Protein AF-A0A3D0W4S1-F1 (afdb_monomer_lite)

Foldseek 3Di:
DKWKWKAAPVRDTPDTWDWDKDADPAPFIWTFTDPDFTWIWFDLNQWTWTAGVVQLAIEIEGCVVLVLQDPCNVVRHDPNVVFWDKDWDDDPDPPQWTKIKTAGPDPPSQFGIKIFTAHVNHTAKIWTQGPNRMIMIMGDDPDDPPDDDDSVVRDDDNDPPRHYHYDDDPPDDDDPDPPVVVLVQVVVLVVQLQVCLQVVVLVSNLVQADPLAQDPVNDDSVVVSVVVNCVSVPFDGKHKDWAPWDWADPDPFWIKIWTWIWIDTPVDTDIDIKIFIWGADPNDIHGRYIDD

Secondary structure (DSSP, 8-state):
-EEEEEE-TT--EEEEEEEEEEEETTTEEEEEEEES--EEEEEESSEEEEEETTTTEEEEEEHHHHSTT-TTHHHH-SSGGGTEEEEEEP--SSS-EEEEEEEESSTTSSEEEEEEEEETTEEEEEEEEETT--EEEEEE-S---S----GGGG-----TT-EEEES------S--SSHHHHHHHHHHHHHHHHHHHHTT-HHHHHHTEEEEEE-TTS--HHHHHHHHHHHHHHSSSEEEEEEEEEEEEEETTEEEEEEEEEEEESS-EEEEEEEEEEEEETTEEEEEEEE-

Radius of gyration: 22.18 Å; chains: 1; bounding box: 65×39×54 Å

pLDDT: mean 79.88, std 14.65, range [24.14, 97.75]

Structure (mmCIF, N/CA/C/O backbone):
data_AF-A0A3D0W4S1-F1
#
_entry.id   AF-A0A3D0W4S1-F1
#
loop_
_atom_site.group_PDB
_atom_site.id
_atom_site.type_symbol
_atom_site.label_atom_id
_atom_site.label_alt_id
_atom_site.label_comp_id
_atom_site.label_asym_id
_atom_site.label_entity_id
_atom_site.label_seq_id
_atom_site.pdbx_PDB_ins_code
_atom_site.Cartn_x
_atom_site.Cartn_y
_atom_site.Cartn_z
_atom_site.occupancy
_atom_site.B_iso_or_equiv
_atom_site.auth_seq_id
_atom_site.auth_comp_id
_atom_site.auth_asym_id
_atom_site.auth_atom_id
_atom_site.pdbx_PDB_model_num
ATOM 1 N N . GLU A 1 1 ? 13.482 -16.113 -8.780 1.00 91.94 1 GLU A N 1
ATOM 2 C CA . GLU A 1 1 ? 13.233 -15.722 -7.374 1.00 91.94 1 GLU A CA 1
ATOM 3 C C . GLU A 1 1 ? 13.723 -14.301 -7.167 1.00 91.94 1 GLU A C 1
ATOM 5 O O . GLU A 1 1 ? 14.555 -13.836 -7.949 1.00 91.94 1 GLU A O 1
ATOM 10 N N . PHE A 1 2 ? 13.229 -13.617 -6.143 1.00 92.75 2 PHE A N 1
ATOM 11 C CA . PHE A 1 2 ? 13.758 -12.324 -5.732 1.00 92.75 2 PHE A CA 1
ATOM 12 C C . PHE A 1 2 ? 13.859 -12.225 -4.208 1.00 92.75 2 PHE A C 1
ATOM 14 O O . PHE A 1 2 ? 13.126 -12.893 -3.479 1.00 92.75 2 PHE A O 1
ATOM 21 N N . SER A 1 3 ? 14.754 -11.355 -3.751 1.00 93.56 3 SER A N 1
ATOM 22 C CA . SER A 1 3 ? 14.799 -10.838 -2.382 1.00 93.56 3 SER A CA 1
ATOM 23 C C . SER A 1 3 ? 14.625 -9.325 -2.445 1.00 93.56 3 SER A C 1
ATOM 25 O O . SER A 1 3 ? 15.211 -8.675 -3.312 1.00 93.56 3 SER A O 1
ATOM 27 N N . GLN A 1 4 ? 13.785 -8.781 -1.573 1.00 90.50 4 GLN A N 1
ATOM 28 C CA . GLN A 1 4 ? 13.456 -7.367 -1.498 1.00 90.50 4 GLN A CA 1
ATOM 29 C C . GLN A 1 4 ? 13.754 -6.842 -0.097 1.00 90.50 4 GLN A C 1
ATOM 31 O O . GLN A 1 4 ? 13.261 -7.377 0.891 1.00 90.50 4 GLN A O 1
ATOM 36 N N . VAL A 1 5 ? 14.491 -5.739 -0.034 1.00 89.19 5 VAL A N 1
ATOM 37 C CA . VAL A 1 5 ? 14.769 -5.001 1.199 1.00 89.19 5 VAL A CA 1
ATOM 38 C C . VAL A 1 5 ? 14.305 -3.564 1.022 1.00 89.19 5 VAL A C 1
ATOM 40 O O . VAL A 1 5 ? 14.608 -2.947 0.003 1.00 89.19 5 VAL A O 1
ATOM 43 N N . VAL A 1 6 ? 13.592 -3.028 2.010 1.00 82.75 6 VAL A N 1
ATOM 44 C CA . VAL A 1 6 ? 13.187 -1.616 2.045 1.00 82.75 6 VAL A CA 1
ATOM 45 C C . VAL A 1 6 ? 13.953 -0.918 3.156 1.00 82.75 6 VAL A C 1
ATOM 47 O O . VAL A 1 6 ? 13.916 -1.365 4.304 1.00 82.75 6 VAL A O 1
ATOM 50 N N . LEU A 1 7 ? 14.648 0.162 2.809 1.00 79.38 7 LEU A N 1
ATOM 51 C CA . LEU A 1 7 ? 15.375 1.011 3.748 1.00 79.38 7 LEU A CA 1
ATOM 52 C C . LEU A 1 7 ? 14.745 2.402 3.799 1.00 79.38 7 LEU A C 1
ATOM 54 O O . LEU A 1 7 ? 14.330 2.921 2.762 1.00 79.38 7 LEU A O 1
ATOM 58 N N . ASP A 1 8 ? 14.721 3.016 4.980 1.00 75.50 8 ASP A N 1
ATOM 59 C CA . ASP A 1 8 ? 14.382 4.431 5.107 1.00 75.50 8 ASP A CA 1
ATOM 60 C C . ASP A 1 8 ? 15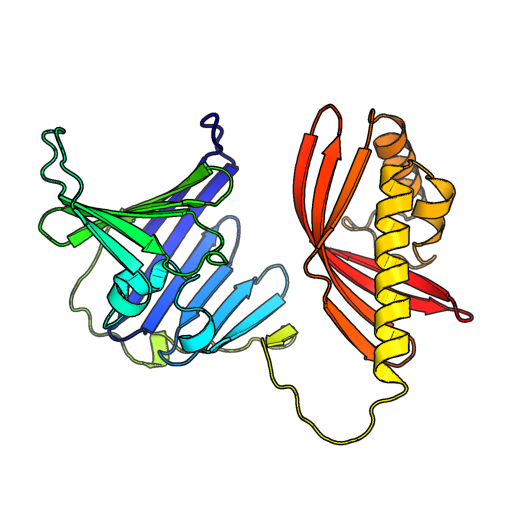.537 5.346 4.647 1.00 75.50 8 ASP A C 1
ATOM 62 O O . ASP A 1 8 ? 16.646 4.886 4.355 1.00 75.50 8 ASP A O 1
ATOM 66 N N . LYS A 1 9 ? 15.317 6.667 4.640 1.00 79.62 9 LYS A N 1
ATOM 67 C CA . LYS A 1 9 ? 16.355 7.651 4.273 1.00 79.62 9 LYS A CA 1
ATOM 68 C C . LYS A 1 9 ? 17.594 7.650 5.183 1.00 79.62 9 LYS A C 1
ATOM 70 O O . LYS A 1 9 ? 18.617 8.232 4.834 1.00 79.62 9 LYS A O 1
ATOM 75 N N . LYS A 1 10 ? 17.504 7.044 6.373 1.00 81.94 10 LYS A N 1
ATOM 76 C CA . LYS A 1 10 ? 18.600 6.894 7.344 1.00 81.94 10 LYS A CA 1
ATOM 77 C C . LYS A 1 10 ? 19.291 5.528 7.226 1.00 81.94 10 LYS A C 1
ATOM 79 O O . LYS A 1 10 ? 20.236 5.271 7.968 1.00 81.94 10 LYS A O 1
ATOM 84 N N . GLY A 1 11 ? 18.844 4.665 6.311 1.00 81.19 11 GLY A N 1
ATOM 85 C CA . GLY A 1 11 ? 19.369 3.317 6.105 1.00 81.19 11 GLY A CA 1
ATOM 86 C C . GLY A 1 11 ? 18.813 2.264 7.069 1.00 81.19 11 GLY A C 1
ATOM 87 O O . GLY A 1 11 ? 19.326 1.145 7.098 1.00 81.19 11 GLY A O 1
ATOM 88 N N . LEU A 1 12 ? 17.781 2.581 7.858 1.00 80.69 12 LEU A N 1
ATOM 89 C CA . LEU A 1 12 ? 17.120 1.608 8.727 1.00 80.69 12 LEU A CA 1
ATOM 90 C C . LEU A 1 12 ? 16.256 0.662 7.894 1.00 80.69 12 LEU A C 1
ATOM 92 O O . LEU A 1 12 ? 15.481 1.092 7.042 1.00 80.69 12 LEU A O 1
ATOM 96 N N . LYS A 1 13 ? 16.372 -0.642 8.161 1.00 83.00 13 LYS A N 1
ATOM 97 C CA . LYS A 1 13 ? 15.604 -1.671 7.457 1.00 83.00 13 LYS A CA 1
ATOM 98 C C . LYS A 1 13 ? 14.153 -1.693 7.934 1.00 83.00 13 LYS A C 1
ATOM 100 O O . LYS A 1 13 ? 13.893 -2.058 9.077 1.00 83.00 13 LYS A O 1
ATOM 105 N N . LEU A 1 14 ? 13.233 -1.343 7.037 1.00 69.19 14 LEU A N 1
ATOM 106 C CA . LEU A 1 14 ? 11.785 -1.345 7.262 1.00 69.19 14 LEU A CA 1
ATOM 107 C C . LEU A 1 14 ? 11.148 -2.686 6.889 1.00 69.19 14 LEU A C 1
ATOM 109 O O . LEU A 1 14 ? 10.229 -3.149 7.559 1.00 69.19 14 LEU A O 1
ATOM 113 N N . GLN A 1 15 ? 11.641 -3.320 5.823 1.00 72.12 15 GLN A N 1
ATOM 114 C CA . GLN A 1 15 ? 11.084 -4.569 5.309 1.00 72.12 15 GLN A CA 1
ATOM 115 C C . GLN A 1 15 ? 12.177 -5.465 4.720 1.00 72.12 15 GLN A C 1
ATOM 117 O O . GLN A 1 15 ? 13.168 -4.979 4.173 1.00 72.12 15 GLN A O 1
ATOM 122 N N . ASP A 1 16 ? 11.968 -6.775 4.828 1.00 83.44 16 ASP A N 1
ATOM 123 C CA . ASP A 1 16 ? 12.827 -7.823 4.281 1.00 83.44 16 ASP A CA 1
ATOM 124 C C . ASP A 1 16 ? 11.943 -9.008 3.873 1.00 83.44 16 ASP A C 1
ATOM 126 O O . ASP A 1 16 ? 11.302 -9.623 4.729 1.00 83.44 16 ASP A O 1
ATOM 130 N N . VAL A 1 17 ? 11.813 -9.254 2.568 1.00 85.56 17 VAL A N 1
ATOM 131 C CA . VAL A 1 17 ? 10.901 -10.268 2.020 1.00 85.56 17 VAL A CA 1
ATOM 132 C C . VAL A 1 17 ? 11.506 -11.003 0.837 1.00 85.56 17 VAL A C 1
ATOM 134 O O . VAL A 1 17 ? 12.358 -10.490 0.112 1.00 85.56 17 VAL A O 1
ATOM 137 N N . GLU A 1 18 ? 10.998 -12.205 0.599 1.00 90.69 18 GLU A N 1
ATOM 138 C CA . GLU A 1 18 ? 11.366 -13.032 -0.545 1.00 90.69 18 GLU A CA 1
ATOM 139 C C . GLU A 1 18 ? 10.136 -13.413 -1.360 1.00 90.69 18 GLU A C 1
ATOM 141 O O . GLU A 1 18 ? 9.009 -13.461 -0.850 1.00 90.69 18 GLU A O 1
ATOM 146 N N . GLY A 1 19 ? 10.359 -13.722 -2.635 1.00 91.12 19 GLY A N 1
ATOM 147 C CA . GLY A 1 19 ? 9.278 -14.167 -3.491 1.00 91.12 19 GLY A CA 1
ATOM 148 C C . GLY A 1 19 ? 9.686 -14.725 -4.843 1.00 91.12 19 GLY A C 1
ATOM 149 O O . GLY A 1 19 ? 10.862 -14.910 -5.181 1.00 91.12 19 GLY A O 1
ATOM 150 N N . VAL A 1 20 ? 8.660 -15.014 -5.634 1.00 93.19 20 VAL A N 1
ATOM 151 C CA . VAL A 1 20 ? 8.781 -15.576 -6.977 1.00 93.19 20 VAL A CA 1
ATOM 152 C C . VAL A 1 20 ? 8.089 -14.654 -7.961 1.00 93.19 20 VAL A C 1
ATOM 154 O O . VAL A 1 20 ? 7.094 -14.005 -7.647 1.00 93.19 20 VAL A O 1
ATOM 157 N N . MET A 1 21 ? 8.639 -14.589 -9.168 1.00 92.31 21 MET A N 1
ATOM 158 C CA . MET A 1 21 ? 8.091 -13.752 -10.216 1.00 92.31 21 MET A CA 1
ATOM 159 C C . MET A 1 21 ? 8.069 -14.469 -11.559 1.00 92.31 21 MET A C 1
ATOM 161 O O . MET A 1 21 ? 8.979 -15.241 -11.873 1.00 92.31 21 MET A O 1
ATOM 165 N N . LEU A 1 22 ? 7.060 -14.149 -12.360 1.00 93.62 22 LEU A N 1
ATOM 166 C CA . LEU A 1 22 ? 6.893 -14.590 -13.738 1.00 93.62 22 LEU A CA 1
ATOM 167 C C . LEU A 1 22 ? 6.664 -13.366 -14.618 1.00 93.62 22 LEU A C 1
ATOM 169 O O . LEU A 1 22 ? 5.955 -12.441 -14.227 1.00 93.62 22 LEU A O 1
ATOM 173 N N . PHE A 1 23 ? 7.230 -13.375 -15.822 1.00 90.75 23 PHE A N 1
ATOM 174 C CA . PHE A 1 23 ? 7.098 -12.278 -16.777 1.00 90.75 23 PHE A CA 1
ATOM 175 C C . PHE A 1 23 ? 6.876 -12.821 -18.181 1.00 90.75 23 PHE A C 1
ATOM 177 O O . PHE A 1 23 ? 7.634 -13.668 -18.655 1.00 90.75 23 PHE A O 1
ATOM 184 N N . LYS A 1 24 ? 5.867 -12.287 -18.868 1.00 90.56 24 LYS A N 1
ATOM 185 C CA . LYS A 1 24 ? 5.571 -12.582 -20.267 1.00 90.56 24 LYS A CA 1
ATOM 186 C C . LYS A 1 24 ? 5.174 -11.293 -20.976 1.00 90.56 24 LYS A C 1
ATOM 188 O O . LYS A 1 24 ? 4.186 -10.648 -20.648 1.00 90.56 24 LYS A O 1
ATOM 193 N N . ARG A 1 25 ? 5.956 -10.888 -21.973 1.00 88.31 25 ARG A N 1
ATOM 194 C CA . ARG A 1 25 ? 5.620 -9.688 -22.746 1.00 88.31 25 ARG A CA 1
ATOM 195 C C . ARG A 1 25 ? 4.465 -9.970 -23.719 1.00 88.31 25 ARG A C 1
ATOM 197 O O . ARG A 1 25 ? 4.441 -11.051 -24.308 1.00 88.31 25 ARG A O 1
ATOM 204 N N . PRO A 1 26 ? 3.586 -8.983 -23.978 1.00 88.62 26 PRO A N 1
ATOM 205 C CA . PRO A 1 26 ? 3.485 -7.690 -23.289 1.00 88.62 26 PRO A CA 1
ATOM 206 C C . PRO A 1 26 ? 2.673 -7.766 -21.987 1.00 88.62 26 PRO A C 1
ATOM 208 O O . PRO A 1 26 ? 1.714 -8.526 -21.910 1.00 88.62 26 PRO A O 1
ATOM 211 N N . ASN A 1 27 ? 3.015 -6.906 -21.023 1.00 87.94 27 ASN A N 1
ATOM 212 C CA . ASN A 1 27 ? 2.230 -6.529 -19.835 1.00 87.94 27 ASN A CA 1
ATOM 213 C C . ASN A 1 27 ? 1.837 -7.649 -18.854 1.00 87.94 27 ASN A C 1
ATOM 215 O O . ASN A 1 27 ? 1.338 -7.327 -17.783 1.00 87.94 27 ASN A O 1
ATOM 219 N N . LYS A 1 28 ? 2.072 -8.930 -19.153 1.00 92.12 28 LYS A N 1
ATOM 220 C CA . LYS A 1 28 ? 1.755 -10.035 -18.245 1.00 92.12 28 LYS A CA 1
ATOM 221 C C . LYS A 1 28 ? 2.891 -10.246 -17.259 1.00 92.12 28 LYS A C 1
ATOM 223 O O . LYS A 1 28 ? 4.042 -10.483 -17.639 1.00 92.12 28 LYS A O 1
ATOM 228 N N . PHE A 1 29 ? 2.562 -10.179 -15.981 1.00 93.12 29 PHE A N 1
ATOM 229 C CA . PHE A 1 29 ? 3.502 -10.482 -14.915 1.00 93.12 29 PHE A CA 1
ATOM 230 C C . PHE A 1 29 ? 2.775 -11.021 -13.693 1.00 93.12 29 PHE A C 1
ATOM 232 O O . PHE A 1 29 ? 1.587 -10.784 -13.498 1.00 93.12 29 PHE A O 1
ATOM 239 N N . ARG A 1 30 ? 3.499 -11.769 -12.874 1.00 94.25 30 ARG A N 1
ATOM 240 C CA . ARG A 1 30 ? 3.028 -12.277 -11.593 1.00 94.25 30 ARG A CA 1
ATOM 241 C C . ARG A 1 30 ? 4.151 -12.133 -10.591 1.00 94.25 30 ARG A C 1
ATOM 243 O O . ARG A 1 30 ? 5.298 -12.431 -10.915 1.00 94.25 30 ARG A O 1
ATOM 250 N N . TRP A 1 31 ? 3.813 -11.668 -9.405 1.00 91.12 31 TRP A N 1
ATOM 251 C CA . TRP A 1 31 ? 4.738 -11.414 -8.321 1.00 91.12 31 TRP A CA 1
ATOM 252 C C . TRP A 1 31 ? 4.108 -11.922 -7.033 1.00 91.12 31 TRP A C 1
ATOM 254 O O . TRP A 1 31 ? 3.146 -11.335 -6.544 1.00 91.12 31 TRP A O 1
ATOM 264 N N . ASP A 1 32 ? 4.624 -13.029 -6.515 1.00 90.12 32 ASP A N 1
ATOM 265 C CA . ASP A 1 32 ? 4.122 -13.670 -5.304 1.00 90.12 32 ASP A CA 1
ATOM 266 C C . ASP A 1 32 ? 5.142 -13.476 -4.176 1.00 90.12 32 ASP A C 1
ATOM 268 O O . ASP A 1 32 ? 6.285 -13.933 -4.279 1.00 90.12 32 ASP A O 1
ATOM 272 N N . TYR A 1 33 ? 4.732 -12.809 -3.098 1.00 83.06 33 TYR A N 1
ATOM 273 C CA . TYR A 1 33 ? 5.497 -12.718 -1.855 1.00 83.06 33 TYR A CA 1
ATOM 274 C C . TYR A 1 33 ? 5.260 -13.983 -1.014 1.00 83.06 33 TYR A C 1
ATOM 276 O O . TYR A 1 33 ? 4.129 -14.455 -0.901 1.00 83.06 33 TYR A O 1
ATOM 284 N N . LEU A 1 34 ? 6.325 -14.561 -0.447 1.00 78.12 34 LEU A N 1
ATOM 285 C CA . LEU A 1 34 ? 6.246 -15.835 0.281 1.00 78.12 34 LEU A CA 1
ATOM 286 C C . LEU A 1 34 ? 6.088 -15.653 1.797 1.00 78.12 34 LEU A C 1
ATOM 288 O O . LEU A 1 34 ? 5.187 -16.249 2.392 1.00 78.12 34 LEU A O 1
ATOM 292 N N . LYS A 1 35 ? 6.988 -14.887 2.434 1.00 64.81 35 LYS A N 1
ATOM 293 C CA . LYS A 1 35 ? 7.000 -14.599 3.882 1.00 64.81 35 LYS A CA 1
ATOM 294 C C . LYS A 1 35 ? 7.652 -13.236 4.181 1.00 64.81 35 LYS A C 1
ATOM 296 O O . LYS A 1 35 ? 8.527 -12.822 3.420 1.00 64.81 35 LYS A O 1
ATOM 301 N N . PRO A 1 36 ? 7.264 -12.561 5.287 1.00 59.16 36 PRO A N 1
ATOM 302 C CA . PRO A 1 36 ? 6.229 -12.955 6.250 1.00 59.16 36 PRO A CA 1
ATOM 303 C C . PRO A 1 36 ? 4.800 -12.615 5.794 1.00 59.16 36 PRO A C 1
ATOM 305 O O . PRO A 1 36 ? 3.860 -13.074 6.428 1.00 59.16 36 PRO A O 1
ATOM 308 N N . TYR A 1 37 ? 4.646 -11.890 4.684 1.00 65.69 37 TYR A N 1
ATOM 309 C CA . TYR A 1 37 ? 3.360 -11.489 4.105 1.00 65.69 37 TYR A CA 1
ATOM 310 C C . TYR A 1 37 ? 3.110 -12.237 2.795 1.00 65.69 37 TYR A C 1
ATOM 312 O O . TYR A 1 37 ? 4.033 -12.399 1.991 1.00 65.69 37 TYR A O 1
ATOM 320 N N . GLN A 1 38 ? 1.872 -12.675 2.569 1.00 71.44 38 GLN A N 1
ATOM 321 C CA . GLN A 1 38 ? 1.476 -13.431 1.376 1.00 71.44 38 GLN A CA 1
ATOM 322 C C . GLN A 1 38 ? 0.677 -12.553 0.414 1.00 71.44 38 GLN A C 1
ATOM 324 O O . GLN A 1 38 ? -0.518 -12.746 0.203 1.00 71.44 38 GLN A O 1
ATOM 329 N N . ASN A 1 39 ? 1.356 -11.578 -0.185 1.00 74.06 39 ASN A N 1
ATOM 330 C CA . ASN A 1 39 ? 0.745 -10.670 -1.153 1.00 74.06 39 ASN A CA 1
ATOM 331 C C . ASN A 1 39 ? 1.013 -11.146 -2.583 1.00 74.06 39 ASN A C 1
ATOM 333 O O . ASN A 1 39 ? 2.052 -11.744 -2.873 1.00 74.06 39 ASN A O 1
ATOM 337 N N . GLN A 1 40 ? 0.076 -10.879 -3.490 1.00 84.69 40 GLN A N 1
ATOM 338 C CA . GLN A 1 40 ? 0.210 -11.202 -4.909 1.00 84.69 40 GLN A CA 1
ATOM 339 C C . GLN A 1 40 ? -0.067 -9.965 -5.753 1.00 84.69 40 GLN A C 1
ATOM 341 O O . GLN A 1 40 ? -1.102 -9.317 -5.608 1.00 84.69 40 GLN A O 1
ATOM 346 N N . ILE A 1 41 ? 0.839 -9.657 -6.675 1.00 85.81 41 ILE A N 1
ATOM 347 C CA . ILE A 1 41 ? 0.631 -8.638 -7.702 1.00 85.81 41 ILE A CA 1
ATOM 348 C C . ILE A 1 41 ? 0.624 -9.353 -9.044 1.00 85.81 41 ILE A C 1
ATOM 350 O O . ILE A 1 41 ? 1.623 -9.943 -9.454 1.00 85.81 41 ILE A O 1
ATOM 354 N N . ILE A 1 42 ? -0.515 -9.330 -9.725 1.00 92.50 42 ILE A N 1
ATOM 355 C CA . ILE A 1 42 ? -0.729 -10.084 -10.957 1.00 92.50 42 ILE A CA 1
ATOM 356 C C . ILE A 1 42 ? -1.240 -9.146 -12.032 1.00 92.50 42 ILE A C 1
ATOM 358 O O . ILE A 1 42 ? -2.101 -8.310 -11.783 1.00 92.50 42 ILE A O 1
ATOM 362 N N . SER A 1 43 ? -0.748 -9.317 -13.248 1.00 90.62 43 SER A N 1
ATOM 363 C CA . SER A 1 43 ? -1.316 -8.694 -14.422 1.00 90.62 43 SER A CA 1
ATOM 364 C C . SER A 1 43 ? -1.555 -9.711 -15.526 1.00 90.62 43 SER A C 1
ATOM 366 O O . SER A 1 43 ? -0.639 -10.431 -15.927 1.00 90.62 43 SER A O 1
ATOM 368 N N . ASP A 1 44 ? -2.787 -9.725 -16.036 1.00 91.50 44 ASP A N 1
ATOM 369 C CA . ASP A 1 44 ? -3.223 -10.566 -17.157 1.00 91.50 44 ASP A CA 1
ATOM 370 C C . ASP A 1 44 ? -2.952 -9.921 -18.532 1.00 91.50 44 ASP A C 1
ATOM 372 O O . ASP A 1 44 ? -3.171 -10.548 -19.571 1.00 91.50 44 ASP A O 1
ATOM 376 N N . GLY A 1 45 ? -2.407 -8.700 -18.544 1.00 89.56 45 GLY A N 1
ATOM 377 C CA . GLY A 1 45 ? -2.128 -7.903 -19.738 1.00 89.56 45 GLY A CA 1
ATOM 378 C C . GLY A 1 45 ? -3.105 -6.746 -19.967 1.00 89.56 45 GLY A C 1
ATOM 379 O O . GLY A 1 45 ? -2.711 -5.766 -20.604 1.00 89.56 45 GLY A O 1
ATOM 380 N N . ASP A 1 46 ? -4.304 -6.809 -19.377 1.00 88.00 46 ASP A N 1
ATOM 381 C CA . ASP A 1 46 ? -5.341 -5.771 -19.458 1.00 88.00 46 ASP A CA 1
ATOM 382 C C . ASP A 1 46 ? -5.604 -5.115 -18.093 1.00 88.00 46 ASP A C 1
ATOM 384 O O . ASP A 1 46 ? -5.806 -3.897 -17.984 1.00 88.00 46 ASP A O 1
ATOM 388 N N . ARG A 1 47 ? -5.581 -5.918 -17.026 1.00 86.12 47 ARG A N 1
ATOM 389 C CA . ARG A 1 47 ? -5.848 -5.520 -15.643 1.00 86.12 47 ARG A CA 1
ATOM 390 C C . ARG A 1 47 ? -4.657 -5.830 -14.740 1.00 86.12 47 ARG A C 1
ATOM 392 O O . ARG A 1 47 ? -3.846 -6.718 -15.001 1.00 86.12 47 ARG A O 1
ATOM 399 N N . LEU A 1 48 ? -4.562 -5.057 -13.667 1.00 83.56 48 LEU A N 1
ATOM 400 C CA . LEU A 1 48 ? -3.670 -5.250 -12.536 1.00 83.56 48 LEU A CA 1
ATOM 401 C C . LEU A 1 48 ? -4.513 -5.675 -11.334 1.00 83.56 48 LEU A C 1
ATOM 403 O O . LEU A 1 48 ? -5.475 -4.990 -10.985 1.00 83.56 48 LEU A O 1
ATOM 407 N N . TYR A 1 49 ? -4.125 -6.778 -10.710 1.00 86.06 49 TYR A N 1
ATOM 408 C CA . TYR A 1 49 ? -4.696 -7.325 -9.490 1.00 86.06 49 TYR A CA 1
ATOM 409 C C . TYR A 1 49 ? -3.644 -7.202 -8.392 1.00 86.06 49 TYR A C 1
ATOM 411 O O . TYR A 1 49 ? -2.534 -7.709 -8.538 1.00 86.06 49 TYR A O 1
ATOM 419 N N . MET A 1 50 ? -3.986 -6.534 -7.300 1.00 76.00 50 MET A N 1
ATOM 420 C CA . MET A 1 50 ? -3.166 -6.486 -6.092 1.00 76.00 50 MET A CA 1
ATOM 421 C C . MET A 1 50 ? -3.959 -7.166 -4.991 1.00 76.00 50 MET A C 1
ATOM 423 O O . MET A 1 50 ? -4.957 -6.617 -4.531 1.00 76.00 50 MET A O 1
ATOM 427 N N . TYR A 1 51 ? -3.566 -8.385 -4.645 1.00 78.75 51 TYR A N 1
ATOM 428 C CA . TYR A 1 51 ? -4.219 -9.205 -3.642 1.00 78.75 51 TYR A CA 1
ATOM 429 C C . TYR A 1 51 ? -3.385 -9.226 -2.369 1.00 78.75 51 TYR A C 1
ATOM 431 O O . TYR A 1 51 ? -2.221 -9.625 -2.386 1.00 78.75 51 TYR A O 1
ATOM 439 N N . ASP A 1 52 ? -4.008 -8.807 -1.280 1.00 70.12 52 ASP A N 1
ATOM 440 C CA . ASP A 1 52 ? -3.490 -8.963 0.066 1.00 70.12 52 ASP A CA 1
ATOM 441 C C . ASP A 1 52 ? -4.258 -10.109 0.731 1.00 70.12 52 ASP A C 1
ATOM 443 O O . ASP A 1 52 ? -5.481 -10.040 0.919 1.00 70.12 52 ASP A O 1
ATOM 447 N N . GLN A 1 53 ? -3.556 -11.212 0.995 1.00 66.69 53 GLN A N 1
ATOM 448 C CA . GLN A 1 53 ? -4.185 -12.420 1.519 1.00 66.69 53 GLN A CA 1
ATOM 449 C C . GLN A 1 53 ? -4.607 -12.261 2.977 1.00 66.69 53 GLN A C 1
ATOM 451 O O . GLN A 1 53 ? -5.661 -12.779 3.355 1.00 66.69 53 GLN A O 1
ATOM 456 N N . ASP A 1 54 ? -3.824 -11.536 3.771 1.00 60.84 54 ASP A N 1
ATOM 457 C CA . ASP A 1 54 ? -4.092 -11.337 5.193 1.00 60.84 54 ASP A CA 1
ATOM 458 C C . ASP A 1 54 ? -5.342 -10.465 5.373 1.00 60.84 54 ASP A C 1
ATOM 460 O O . ASP A 1 54 ? -6.217 -10.769 6.189 1.00 60.84 54 ASP A O 1
ATOM 464 N N . LEU A 1 55 ? -5.500 -9.450 4.518 1.00 54.06 55 LEU A N 1
ATOM 465 C CA . LEU A 1 55 ? -6.697 -8.609 4.467 1.00 54.06 55 LEU A CA 1
ATOM 466 C C . LEU A 1 55 ? -7.871 -9.249 3.713 1.00 54.06 55 LEU A C 1
ATOM 468 O O . LEU A 1 55 ? -8.990 -8.732 3.766 1.00 54.06 55 LEU A O 1
ATOM 472 N N . ARG A 1 56 ? -7.649 -10.369 3.010 1.00 62.25 56 ARG A N 1
ATOM 473 C CA . ARG A 1 56 ? -8.614 -10.985 2.080 1.00 62.25 56 ARG A CA 1
ATOM 474 C C . ARG A 1 56 ? -9.223 -9.939 1.147 1.00 62.25 56 ARG A C 1
ATOM 476 O O . ARG A 1 56 ? -10.443 -9.854 0.996 1.00 62.25 56 ARG A O 1
ATOM 483 N N . GLN A 1 57 ? -8.374 -9.135 0.520 1.00 54.44 57 GLN A N 1
ATOM 484 C CA . GLN A 1 57 ? -8.808 -8.045 -0.346 1.00 54.44 57 GLN A CA 1
ATOM 485 C C . GLN A 1 57 ? -8.024 -8.041 -1.650 1.00 54.44 57 GLN A C 1
ATOM 487 O O . GLN A 1 57 ? -6.809 -8.207 -1.655 1.00 54.44 57 GLN A O 1
ATOM 492 N N . VAL A 1 58 ? -8.720 -7.804 -2.762 1.00 70.69 58 VAL A N 1
ATOM 493 C CA . VAL A 1 58 ? -8.099 -7.569 -4.064 1.00 70.69 58 VAL A CA 1
ATOM 494 C C . VAL A 1 58 ? -8.484 -6.202 -4.620 1.00 70.69 58 VAL A C 1
ATOM 496 O O . VAL A 1 58 ? -9.661 -5.853 -4.709 1.00 70.69 58 VAL A O 1
ATOM 499 N N . SER A 1 59 ? -7.486 -5.433 -5.043 1.00 68.19 59 SER A N 1
ATOM 500 C CA . SER A 1 59 ? -7.666 -4.239 -5.868 1.00 68.19 59 SER A CA 1
ATOM 501 C C . SER A 1 59 ? -7.517 -4.610 -7.340 1.00 68.19 59 SER A C 1
ATOM 503 O O . SER A 1 59 ? -6.546 -5.270 -7.705 1.00 68.19 59 SER A O 1
ATOM 505 N N . ILE A 1 60 ? -8.473 -4.215 -8.183 1.00 79.31 60 ILE A N 1
ATOM 506 C CA . ILE A 1 60 ? -8.502 -4.524 -9.618 1.00 79.31 60 ILE A CA 1
ATOM 507 C C . ILE A 1 60 ? -8.558 -3.221 -10.410 1.00 79.31 60 ILE A C 1
ATOM 509 O O . ILE A 1 60 ? -9.561 -2.507 -10.370 1.00 79.31 60 ILE A O 1
ATOM 513 N N . ASN A 1 61 ? -7.512 -2.934 -11.181 1.00 75.88 61 ASN A N 1
ATOM 514 C CA . ASN A 1 61 ? -7.393 -1.688 -11.938 1.00 75.88 61 ASN A CA 1
ATOM 515 C C . ASN A 1 61 ? -7.023 -1.957 -13.400 1.00 75.88 61 ASN A C 1
ATOM 517 O O . ASN A 1 61 ? -6.175 -2.809 -13.657 1.00 75.88 61 ASN A O 1
ATOM 521 N N . PRO A 1 62 ? -7.605 -1.248 -14.385 1.00 81.81 62 PRO A N 1
ATOM 522 C CA . PRO A 1 62 ? -7.117 -1.312 -15.760 1.00 81.81 62 PRO A CA 1
ATOM 523 C C . PRO A 1 62 ? -5.662 -0.835 -15.829 1.00 81.81 62 PRO A C 1
ATOM 525 O O . PRO A 1 62 ? -5.373 0.265 -15.354 1.00 81.81 62 PRO A O 1
ATOM 528 N N . ILE A 1 63 ? -4.765 -1.599 -16.464 1.00 82.12 63 ILE A N 1
ATOM 529 C CA . ILE A 1 63 ? -3.334 -1.240 -16.564 1.00 82.12 63 ILE A CA 1
ATOM 530 C C . ILE A 1 63 ? -3.164 0.153 -17.158 1.00 82.12 63 ILE A C 1
ATOM 532 O O . ILE A 1 63 ? -2.368 0.945 -16.667 1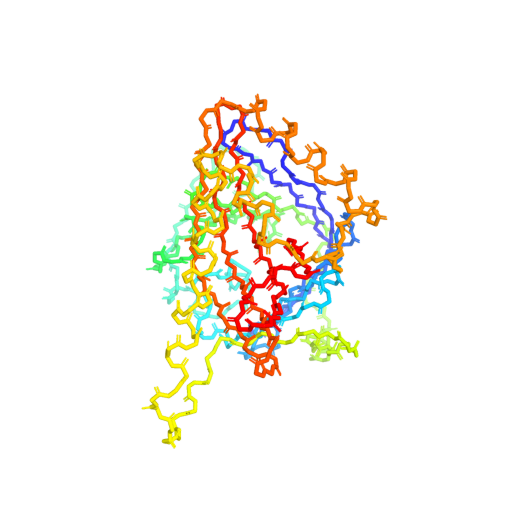.00 82.12 63 ILE A O 1
ATOM 536 N N . ALA A 1 64 ? -3.957 0.485 -18.179 1.00 81.00 64 ALA A N 1
ATOM 537 C CA . ALA A 1 64 ? -3.896 1.779 -18.847 1.00 81.00 64 ALA A CA 1
ATOM 538 C C . ALA A 1 64 ? -4.066 2.980 -17.895 1.00 81.00 64 ALA A C 1
ATOM 540 O O . ALA A 1 64 ? -3.559 4.053 -18.212 1.00 81.00 64 ALA A O 1
ATOM 541 N N . LYS A 1 65 ? -4.749 2.802 -16.751 1.00 74.12 65 LYS A N 1
ATOM 542 C CA . LYS A 1 65 ? -4.956 3.843 -15.731 1.00 74.12 65 LYS A CA 1
ATOM 543 C C . LYS A 1 65 ? -3.862 3.895 -14.660 1.00 74.12 65 LYS A C 1
ATOM 545 O O . LYS A 1 65 ? -3.750 4.911 -13.997 1.00 74.12 65 LYS A O 1
ATOM 550 N N . VAL A 1 66 ? -3.105 2.814 -14.460 1.00 70.31 66 VAL A N 1
ATOM 551 C CA . VAL A 1 66 ? -2.116 2.679 -13.365 1.00 70.31 66 VAL A CA 1
ATOM 552 C C . VAL A 1 66 ? -0.696 2.440 -13.877 1.00 70.31 66 VAL A C 1
ATOM 554 O O . VAL A 1 66 ? 0.207 2.091 -13.120 1.00 70.31 66 VAL A O 1
ATOM 557 N N . ALA A 1 67 ? -0.484 2.595 -15.185 1.00 73.50 67 ALA A N 1
ATOM 558 C CA . ALA A 1 67 ? 0.781 2.243 -15.808 1.00 73.50 67 ALA A CA 1
ATOM 559 C C . ALA A 1 67 ? 1.945 3.129 -15.342 1.00 73.50 67 ALA A C 1
ATOM 561 O O . ALA A 1 67 ? 3.042 2.619 -15.125 1.00 73.50 67 ALA A O 1
ATOM 562 N N . GLY A 1 68 ? 1.693 4.430 -15.147 1.00 68.12 68 GLY A N 1
ATOM 563 C CA . GLY A 1 68 ? 2.684 5.383 -14.637 1.00 68.12 68 GLY A CA 1
ATOM 564 C C . GLY A 1 68 ? 3.084 5.134 -13.181 1.00 68.12 68 GLY A C 1
ATOM 565 O O . GLY A 1 68 ? 4.211 5.434 -12.803 1.00 68.12 68 GLY A O 1
ATOM 566 N N . SER A 1 69 ? 2.203 4.511 -12.393 1.00 67.31 69 SER A N 1
ATOM 567 C CA . SER A 1 69 ? 2.380 4.237 -10.962 1.00 67.31 69 SER A CA 1
ATOM 568 C C . SER A 1 69 ? 2.742 2.780 -10.640 1.00 67.31 69 SER A C 1
ATOM 570 O O . SER A 1 69 ? 2.806 2.402 -9.473 1.00 67.31 69 SER A O 1
ATOM 572 N N . THR A 1 70 ? 3.026 1.949 -11.651 1.00 74.94 70 THR A N 1
ATOM 573 C CA . THR A 1 70 ? 3.394 0.533 -11.462 1.00 74.94 70 THR A CA 1
ATOM 574 C C . THR A 1 70 ? 4.820 0.258 -11.969 1.00 74.94 70 THR A C 1
ATOM 576 O O . THR A 1 70 ? 4.998 -0.035 -13.155 1.00 74.94 70 THR A O 1
ATOM 579 N N . PRO A 1 71 ? 5.849 0.258 -11.095 1.00 78.25 71 PRO A N 1
ATOM 580 C CA . PRO A 1 71 ? 7.252 0.034 -11.474 1.00 78.25 71 PRO A CA 1
ATOM 581 C C . PRO A 1 71 ? 7.503 -1.247 -12.284 1.00 78.25 71 PRO A C 1
ATOM 583 O O . PRO A 1 71 ? 8.346 -1.277 -13.180 1.00 78.25 71 PRO A O 1
ATOM 586 N N . LEU A 1 72 ? 6.738 -2.311 -12.014 1.00 81.00 72 LEU A N 1
ATOM 587 C CA . LEU A 1 72 ? 6.887 -3.618 -12.670 1.00 81.00 72 LEU A CA 1
ATOM 588 C C . LEU A 1 72 ? 6.617 -3.576 -14.183 1.00 81.00 72 LEU A C 1
ATOM 590 O O . LEU A 1 72 ? 7.146 -4.402 -14.936 1.00 81.00 72 LEU A O 1
ATOM 594 N N . LEU A 1 73 ? 5.845 -2.594 -14.657 1.00 80.88 73 LEU A N 1
ATOM 595 C CA . LEU A 1 73 ? 5.576 -2.422 -16.083 1.00 80.88 73 LEU A CA 1
ATOM 596 C C . LEU A 1 73 ? 6.790 -1.929 -16.865 1.00 80.88 73 LEU A C 1
ATOM 598 O O . LEU A 1 73 ? 6.825 -2.129 -18.074 1.00 80.88 73 LEU A O 1
ATOM 602 N N . ILE A 1 74 ? 7.811 -1.372 -16.213 1.00 84.56 74 ILE A N 1
ATOM 603 C CA . ILE A 1 74 ? 9.064 -1.028 -16.897 1.00 84.56 74 ILE A CA 1
ATOM 604 C C . ILE A 1 74 ? 9.728 -2.306 -17.443 1.00 84.56 74 ILE A C 1
ATOM 606 O O . ILE A 1 74 ? 10.307 -2.308 -18.526 1.00 84.56 74 ILE A O 1
ATOM 610 N N . VAL A 1 75 ? 9.583 -3.430 -16.730 1.00 82.38 75 VAL A N 1
ATOM 611 C CA . VAL A 1 75 ? 10.150 -4.727 -17.127 1.00 82.38 75 VAL A CA 1
ATOM 612 C C . VAL A 1 75 ? 9.223 -5.479 -18.092 1.00 82.38 75 VAL A C 1
ATOM 614 O O . VAL A 1 75 ? 9.685 -6.034 -19.098 1.00 82.38 75 VAL A O 1
ATOM 617 N N . ALA A 1 76 ? 7.918 -5.507 -17.797 1.00 79.12 76 ALA A N 1
ATOM 618 C CA . ALA A 1 76 ? 6.922 -6.295 -18.533 1.00 79.12 76 ALA A CA 1
ATOM 619 C C . ALA A 1 76 ? 6.337 -5.589 -19.772 1.00 79.12 76 ALA A C 1
ATOM 621 O O . ALA A 1 76 ? 5.804 -6.244 -20.674 1.00 79.12 76 ALA A O 1
ATOM 622 N N . GLY A 1 77 ? 6.384 -4.259 -19.791 1.00 74.50 77 GLY A N 1
ATOM 623 C CA . GLY A 1 77 ? 5.619 -3.418 -20.698 1.00 74.50 77 GLY A CA 1
ATOM 624 C C . GLY A 1 77 ? 6.173 -3.313 -22.113 1.00 74.50 77 GLY A C 1
ATOM 625 O O . GLY A 1 77 ? 7.300 -3.709 -22.413 1.00 74.50 77 GLY A O 1
ATOM 626 N N . LYS A 1 78 ? 5.348 -2.749 -22.998 1.00 77.12 78 LYS A N 1
ATOM 627 C CA . LYS A 1 78 ? 5.765 -2.206 -24.299 1.00 77.12 78 LYS A CA 1
ATOM 628 C C . LYS A 1 78 ? 5.601 -0.687 -24.280 1.00 77.12 78 LYS A C 1
ATOM 630 O O . LYS A 1 78 ? 4.678 -0.193 -23.637 1.00 77.12 78 LYS A O 1
ATOM 635 N N . ASN A 1 79 ? 6.444 0.028 -25.028 1.00 82.50 79 ASN A N 1
ATOM 636 C CA . ASN A 1 79 ? 6.408 1.493 -25.148 1.00 82.50 79 ASN A CA 1
ATOM 637 C C . ASN A 1 79 ? 6.469 2.197 -23.779 1.00 82.50 79 ASN A C 1
ATOM 639 O O . ASN A 1 79 ? 5.665 3.086 -23.486 1.00 82.50 79 ASN A O 1
ATOM 643 N N . ILE A 1 80 ? 7.387 1.756 -22.915 1.00 85.31 80 ILE A N 1
ATOM 644 C CA . ILE A 1 80 ? 7.536 2.259 -21.541 1.00 85.31 80 ILE A CA 1
ATOM 645 C C . ILE A 1 80 ? 7.866 3.758 -21.509 1.00 85.31 80 ILE A C 1
ATOM 647 O O . ILE A 1 80 ? 7.485 4.460 -20.579 1.00 85.31 80 ILE A O 1
ATOM 651 N N . GLU A 1 81 ? 8.460 4.275 -22.581 1.00 88.75 81 GLU A N 1
ATOM 652 C CA . GLU A 1 81 ? 8.785 5.680 -22.816 1.00 88.75 81 GLU A CA 1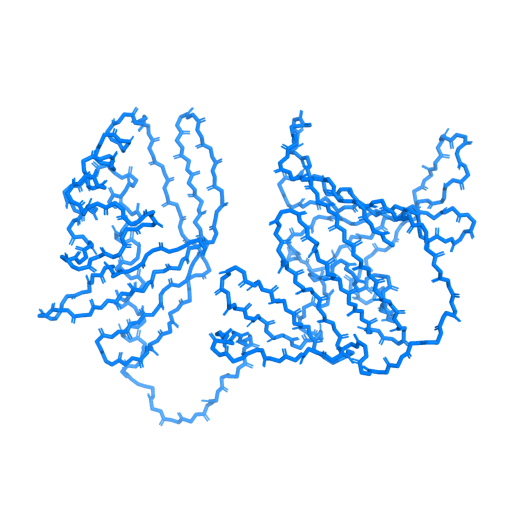
ATOM 653 C C . GLU A 1 81 ? 7.537 6.572 -22.863 1.00 88.75 81 GLU A C 1
ATOM 655 O O . GLU A 1 81 ? 7.625 7.789 -22.702 1.00 88.75 81 GLU A O 1
ATOM 660 N N . LYS A 1 82 ? 6.345 5.994 -23.062 1.00 87.81 82 LYS A N 1
ATOM 661 C CA . LYS A 1 82 ? 5.078 6.719 -22.917 1.00 87.81 82 LYS A CA 1
ATOM 662 C C . LYS A 1 82 ? 4.851 7.177 -21.473 1.00 87.81 82 LYS A C 1
ATOM 664 O O . LYS A 1 82 ? 4.310 8.258 -21.268 1.00 87.81 82 LYS A O 1
ATOM 669 N N . TYR A 1 83 ? 5.267 6.366 -20.505 1.00 84.94 83 TYR A N 1
ATOM 670 C CA . TYR A 1 83 ? 4.992 6.552 -19.078 1.00 84.94 83 TYR A CA 1
ATOM 671 C C . TYR A 1 83 ? 6.216 7.035 -18.296 1.00 84.94 83 TYR A C 1
ATOM 673 O O . TYR A 1 83 ? 6.062 7.688 -17.269 1.00 84.94 83 TYR A O 1
ATOM 681 N N . PHE A 1 84 ? 7.419 6.759 -18.802 1.00 89.75 84 PHE A N 1
ATOM 682 C CA . PHE A 1 84 ? 8.678 7.047 -18.128 1.00 89.75 84 PHE A CA 1
ATOM 683 C C . PHE A 1 84 ? 9.633 7.831 -19.024 1.00 89.75 84 PHE A C 1
ATOM 685 O O . PHE A 1 84 ? 9.657 7.662 -20.244 1.00 89.75 84 PHE A O 1
ATOM 692 N N . THR A 1 85 ? 10.450 8.673 -18.407 1.00 93.75 85 THR A N 1
ATOM 693 C CA . THR A 1 85 ? 11.642 9.254 -19.024 1.00 93.75 85 THR A CA 1
ATOM 694 C C . THR A 1 85 ? 12.837 8.395 -18.632 1.00 93.75 85 THR A C 1
ATOM 696 O O . THR A 1 85 ? 13.078 8.188 -17.444 1.00 93.75 85 THR A O 1
ATOM 699 N N . LEU A 1 86 ? 13.559 7.867 -19.624 1.00 93.56 86 LEU A N 1
ATOM 700 C CA . LEU A 1 86 ? 14.682 6.955 -19.412 1.00 93.56 86 LEU A CA 1
ATOM 701 C C . LEU A 1 86 ? 16.019 7.683 -19.552 1.00 93.56 86 LEU A C 1
ATOM 703 O O . LEU A 1 86 ? 16.196 8.497 -20.460 1.00 93.56 86 LEU A O 1
ATOM 707 N N . LYS A 1 87 ? 16.970 7.344 -18.685 1.00 95.25 87 LYS A N 1
ATOM 708 C CA . LYS A 1 87 ? 18.336 7.865 -18.707 1.00 95.25 87 LYS A CA 1
ATOM 709 C C . LYS A 1 87 ? 19.321 6.752 -18.358 1.00 95.25 87 LYS A C 1
ATOM 711 O O . LYS A 1 87 ? 19.148 6.068 -17.356 1.00 95.25 87 LYS A O 1
ATOM 716 N N . ASN A 1 88 ? 20.374 6.585 -19.155 1.00 92.81 88 ASN A N 1
ATOM 717 C CA . ASN A 1 88 ? 21.484 5.711 -18.770 1.00 92.81 88 ASN A CA 1
ATOM 718 C C . ASN A 1 88 ? 22.273 6.373 -17.636 1.00 92.81 88 ASN A C 1
ATOM 720 O O . ASN A 1 88 ? 22.556 7.571 -17.701 1.00 92.81 88 ASN A O 1
ATOM 724 N N . LEU A 1 89 ? 22.604 5.601 -16.606 1.00 91.12 89 LEU A N 1
ATOM 725 C CA . LEU A 1 89 ? 23.512 6.039 -15.554 1.00 91.12 89 LEU A CA 1
ATOM 726 C C . LEU A 1 89 ? 24.887 5.434 -15.824 1.00 91.12 89 LEU A C 1
ATOM 728 O O . LEU A 1 89 ? 24.993 4.240 -16.116 1.00 91.12 89 LEU A O 1
ATOM 732 N N . ASP A 1 90 ? 25.918 6.263 -15.720 1.00 81.31 90 ASP A N 1
ATOM 733 C CA . ASP A 1 90 ? 27.296 5.797 -15.794 1.00 81.31 90 ASP A CA 1
ATOM 734 C C . ASP A 1 90 ? 27.615 4.987 -14.531 1.00 81.31 90 ASP A C 1
ATOM 736 O O . ASP A 1 90 ? 27.283 5.400 -13.417 1.00 81.31 90 ASP A O 1
ATOM 740 N N . ASP A 1 91 ? 28.228 3.816 -14.709 1.00 69.00 91 ASP A N 1
ATOM 741 C CA . ASP A 1 91 ? 28.758 3.017 -13.607 1.00 69.00 91 ASP A CA 1
ATOM 742 C C . ASP A 1 91 ? 30.277 3.146 -13.587 1.00 69.00 91 ASP A C 1
ATOM 744 O O . ASP A 1 91 ? 30.946 2.701 -14.519 1.00 69.00 91 ASP A O 1
ATOM 748 N N . ASP A 1 92 ? 30.815 3.743 -12.527 1.00 59.06 92 ASP A N 1
ATOM 749 C CA . ASP A 1 92 ? 32.262 3.796 -12.270 1.00 59.06 92 ASP A CA 1
ATOM 750 C C . ASP A 1 92 ? 32.728 2.584 -11.433 1.00 59.06 92 ASP A C 1
ATOM 752 O O . ASP A 1 92 ? 33.903 2.422 -11.104 1.00 59.06 92 ASP A O 1
ATOM 756 N N . SER A 1 93 ? 31.798 1.697 -11.053 1.00 62.00 93 SER A N 1
ATOM 757 C CA . SER A 1 93 ? 32.122 0.456 -10.362 1.00 62.00 93 SER A CA 1
ATOM 758 C C . SER A 1 93 ? 32.460 -0.635 -11.385 1.00 62.00 93 SER A C 1
ATOM 760 O O . SER A 1 93 ? 31.706 -0.908 -12.314 1.00 62.00 93 SER A O 1
ATOM 762 N N . ASN A 1 94 ? 33.612 -1.291 -11.217 1.00 56.28 94 ASN A N 1
ATOM 763 C CA . ASN A 1 94 ? 34.156 -2.368 -12.067 1.00 56.28 94 ASN A CA 1
ATOM 764 C C . ASN A 1 94 ? 33.275 -3.650 -12.167 1.00 56.28 94 ASN A C 1
ATOM 766 O O . ASN A 1 94 ? 33.791 -4.746 -12.375 1.00 56.28 94 ASN A O 1
ATOM 770 N N . GLN A 1 95 ? 31.955 -3.568 -11.979 1.00 64.25 95 GLN A N 1
ATOM 771 C CA . GLN A 1 95 ? 31.044 -4.706 -11.811 1.00 64.25 95 GLN A CA 1
ATOM 772 C C . GLN A 1 95 ? 30.317 -5.145 -13.095 1.00 64.25 95 GLN A C 1
ATOM 774 O O . GLN A 1 95 ? 29.501 -6.063 -13.042 1.00 64.25 95 GLN A O 1
ATOM 779 N N . ASN A 1 96 ? 30.619 -4.554 -14.261 1.00 81.31 96 ASN A N 1
ATOM 780 C CA . ASN A 1 96 ? 29.972 -4.879 -15.547 1.00 81.31 96 ASN A CA 1
ATOM 781 C C . ASN A 1 96 ? 28.427 -4.816 -15.478 1.00 81.31 96 ASN A C 1
ATOM 783 O O . ASN A 1 96 ? 27.719 -5.621 -16.095 1.00 81.31 96 ASN A O 1
ATOM 787 N N . ILE A 1 97 ? 27.898 -3.874 -14.691 1.00 87.38 97 ILE A N 1
ATOM 788 C CA . ILE A 1 97 ? 26.465 -3.604 -14.585 1.00 87.38 97 ILE A CA 1
ATOM 789 C C . ILE A 1 97 ? 26.162 -2.352 -15.404 1.00 87.38 97 ILE A C 1
ATOM 791 O O . ILE A 1 97 ? 26.813 -1.323 -15.270 1.00 87.38 97 ILE A O 1
ATOM 795 N N . LYS A 1 98 ? 25.159 -2.441 -16.278 1.00 90.81 98 LYS A N 1
ATOM 796 C CA . LYS A 1 98 ? 24.602 -1.282 -16.979 1.00 90.81 98 LYS A CA 1
ATOM 797 C C . LYS A 1 98 ? 23.399 -0.780 -16.205 1.00 90.81 98 LYS A C 1
ATOM 799 O O . LYS A 1 98 ? 22.471 -1.555 -15.968 1.00 90.81 98 LYS A O 1
ATOM 804 N N . TRP A 1 99 ? 23.398 0.498 -15.849 1.00 93.00 99 TRP A N 1
ATOM 805 C CA . TRP A 1 99 ? 22.317 1.099 -15.080 1.00 93.00 99 TRP A CA 1
ATOM 806 C C . TRP A 1 99 ? 21.428 1.985 -15.942 1.00 93.00 99 TRP A C 1
ATOM 808 O O . TRP A 1 99 ? 21.900 2.774 -16.759 1.00 93.00 99 TRP A O 1
ATOM 818 N N . VAL A 1 100 ? 20.121 1.869 -15.728 1.00 93.44 100 VAL A N 1
ATOM 819 C CA . VAL A 1 100 ? 19.109 2.706 -16.375 1.00 93.44 100 VAL A CA 1
ATOM 820 C C . VAL A 1 100 ? 18.195 3.279 -15.303 1.00 93.44 100 VAL A C 1
ATOM 822 O O . VAL A 1 100 ? 17.612 2.533 -14.521 1.00 93.44 100 VAL A O 1
ATOM 825 N N . GLU A 1 101 ? 18.063 4.597 -15.272 1.00 95.25 101 GLU A N 1
ATOM 826 C CA . GLU A 1 101 ? 17.074 5.319 -14.479 1.00 95.25 101 GLU A CA 1
ATOM 827 C C . GLU A 1 101 ? 15.804 5.530 -15.311 1.00 95.25 101 GLU A C 1
ATOM 829 O O . GLU A 1 101 ? 15.861 5.897 -16.485 1.00 95.25 101 GLU A O 1
ATOM 834 N N . ALA A 1 102 ? 14.655 5.300 -14.689 1.00 94.06 102 ALA A N 1
ATOM 835 C CA . ALA A 1 102 ? 13.331 5.547 -15.224 1.00 94.06 102 ALA A CA 1
ATOM 836 C C . ALA A 1 102 ? 12.567 6.445 -14.246 1.00 94.06 102 ALA A C 1
ATOM 838 O O . ALA A 1 102 ? 12.252 6.041 -13.125 1.00 94.06 102 ALA A O 1
ATOM 839 N N . VAL A 1 103 ? 12.267 7.666 -14.680 1.00 93.06 103 VAL A N 1
ATOM 840 C CA . VAL A 1 103 ? 11.501 8.650 -13.905 1.00 93.06 103 VAL A CA 1
ATOM 841 C C . VAL A 1 103 ? 10.064 8.663 -14.428 1.00 93.06 103 VAL A C 1
ATOM 843 O O . VAL A 1 103 ? 9.884 8.813 -15.642 1.00 93.06 103 VAL A O 1
ATOM 846 N N . PRO A 1 104 ? 9.037 8.467 -13.582 1.00 89.88 104 PRO A N 1
ATOM 847 C CA . PRO A 1 104 ? 7.651 8.527 -14.029 1.00 89.88 104 PRO A CA 1
ATOM 848 C C . PRO A 1 104 ? 7.321 9.930 -14.545 1.00 89.88 104 PRO A C 1
ATOM 850 O O . PRO A 1 104 ? 7.738 10.934 -13.977 1.00 89.88 104 PRO A O 1
ATOM 853 N N . LYS A 1 105 ? 6.559 10.002 -15.638 1.00 88.31 105 LYS A N 1
ATOM 854 C CA . LYS A 1 105 ? 6.035 11.271 -16.173 1.00 88.31 105 LYS A CA 1
ATOM 855 C C . LYS A 1 105 ? 4.810 11.773 -15.407 1.00 88.31 105 LYS A C 1
ATOM 857 O O . LYS A 1 105 ? 4.401 12.912 -15.590 1.00 88.31 105 LYS A O 1
ATOM 862 N N . GLU A 1 106 ? 4.203 10.903 -14.609 1.00 78.62 106 GLU A N 1
ATOM 863 C CA . GLU A 1 106 ? 3.033 11.196 -13.793 1.00 78.62 106 GLU A CA 1
ATOM 864 C C . GLU A 1 106 ? 3.474 11.544 -12.367 1.00 78.62 106 GLU A C 1
ATOM 866 O O . GLU A 1 106 ? 4.108 10.730 -11.698 1.00 78.62 106 GLU A O 1
ATOM 871 N N . GLU A 1 107 ? 3.118 12.734 -11.885 1.00 68.06 107 GLU A N 1
ATOM 872 C CA . GLU A 1 107 ? 3.514 13.204 -10.548 1.00 68.06 107 GLU A CA 1
ATOM 873 C C . GLU A 1 107 ? 2.853 12.398 -9.412 1.00 68.06 107 GLU A C 1
ATOM 875 O O . GLU A 1 107 ? 3.425 12.254 -8.335 1.00 68.06 107 GLU A O 1
ATOM 880 N N . SER A 1 108 ? 1.686 11.791 -9.661 1.00 61.19 108 SER A N 1
ATOM 881 C CA . SER A 1 108 ? 0.974 10.913 -8.719 1.00 61.19 108 SER A CA 1
ATOM 882 C C . SER A 1 108 ? 1.534 9.487 -8.627 1.00 61.19 108 SER A C 1
ATOM 884 O O . SER A 1 108 ? 0.926 8.638 -7.975 1.00 61.19 108 SER A O 1
ATOM 886 N N . ALA A 1 109 ? 2.686 9.190 -9.239 1.00 58.53 109 ALA A N 1
ATOM 887 C CA . ALA A 1 109 ? 3.212 7.827 -9.347 1.00 58.53 109 ALA A CA 1
ATOM 888 C C . ALA A 1 109 ? 3.574 7.146 -8.010 1.00 58.53 109 ALA A C 1
ATOM 890 O O . ALA A 1 109 ? 3.830 5.946 -7.998 1.00 58.53 109 ALA A O 1
ATOM 891 N N . GLY A 1 110 ? 3.584 7.852 -6.876 1.00 68.88 110 GLY A N 1
ATOM 892 C CA . GLY A 1 110 ? 3.906 7.282 -5.557 1.00 68.88 110 GLY A CA 1
ATOM 893 C C . GLY A 1 110 ? 5.385 6.911 -5.372 1.00 68.88 110 GLY A C 1
ATOM 894 O O . GLY A 1 110 ? 5.800 6.576 -4.266 1.00 68.88 110 GLY A O 1
ATOM 895 N N . PHE A 1 111 ? 6.195 7.018 -6.428 1.00 78.00 111 PHE A N 1
ATOM 896 C CA . PHE A 1 111 ? 7.644 6.896 -6.392 1.00 78.00 111 PHE A CA 1
ATOM 897 C C . PHE A 1 111 ? 8.312 7.960 -7.259 1.00 78.00 111 PHE A C 1
ATOM 899 O O . PHE A 1 111 ? 7.740 8.423 -8.243 1.00 78.00 111 PHE A O 1
ATOM 906 N N . SER A 1 112 ? 9.530 8.348 -6.888 1.00 85.25 112 SER A N 1
ATOM 907 C CA . SER A 1 112 ? 10.301 9.380 -7.585 1.00 85.25 112 SER A CA 1
ATOM 908 C C . SER A 1 112 ? 11.093 8.815 -8.762 1.00 85.25 112 SER A C 1
ATOM 910 O O . SER A 1 112 ? 11.233 9.481 -9.786 1.00 85.25 112 SER A O 1
ATOM 912 N N . LYS A 1 113 ? 11.606 7.582 -8.646 1.00 91.56 113 LYS A N 1
ATOM 913 C CA . LYS A 1 113 ? 12.340 6.910 -9.728 1.00 91.56 113 LYS A CA 1
ATOM 914 C C . LYS A 1 113 ? 12.495 5.411 -9.525 1.00 91.56 113 LYS A C 1
ATOM 916 O O . LYS A 1 113 ? 12.455 4.900 -8.407 1.00 91.56 113 LYS A O 1
ATOM 921 N N . VAL A 1 114 ? 12.762 4.725 -10.629 1.00 93.88 114 VAL A N 1
ATOM 922 C CA . VAL A 1 114 ? 13.176 3.322 -10.668 1.00 93.88 114 VAL A CA 1
ATOM 923 C C . VAL A 1 114 ? 14.548 3.236 -11.320 1.00 93.88 114 VAL A C 1
ATOM 925 O O . VAL A 1 114 ? 14.792 3.865 -12.342 1.00 93.88 114 VAL A O 1
ATOM 928 N N . ILE A 1 115 ? 15.453 2.460 -10.742 1.00 95.06 115 ILE A N 1
ATOM 929 C CA . ILE A 1 115 ? 16.799 2.232 -11.260 1.00 95.06 115 ILE A CA 1
ATOM 930 C C . ILE A 1 115 ? 16.951 0.735 -11.524 1.00 95.06 115 ILE A C 1
ATOM 932 O O . ILE A 1 115 ? 16.777 -0.084 -10.624 1.00 95.06 115 ILE A O 1
ATOM 936 N N . LEU A 1 116 ? 17.276 0.369 -12.757 1.00 93.88 116 LEU A N 1
ATOM 937 C CA . LEU A 1 116 ? 17.468 -1.009 -13.196 1.00 93.88 116 LEU A CA 1
ATOM 938 C C . LEU A 1 116 ? 18.954 -1.275 -13.398 1.00 93.88 116 LEU A C 1
ATOM 940 O O . LEU A 1 116 ? 19.607 -0.534 -14.128 1.00 93.88 116 LEU A O 1
ATOM 944 N N . GLY A 1 117 ? 19.468 -2.339 -12.791 1.00 93.19 117 GLY A N 1
ATOM 945 C CA . GLY A 1 117 ? 20.804 -2.861 -13.052 1.00 93.19 117 GLY A CA 1
ATOM 946 C C . GLY A 1 117 ? 20.722 -4.090 -13.947 1.00 93.19 117 GLY A C 1
ATOM 947 O O . GLY A 1 117 ? 20.003 -5.050 -13.646 1.00 93.19 117 GLY A O 1
ATOM 948 N N . LEU A 1 118 ? 21.445 -4.046 -15.064 1.00 90.94 118 LEU A N 1
ATOM 949 C CA . LEU A 1 118 ? 21.529 -5.133 -16.027 1.00 90.94 118 LEU A CA 1
ATOM 950 C C . LEU A 1 118 ? 22.949 -5.691 -16.083 1.00 90.94 118 LEU A C 1
ATOM 952 O O . LEU A 1 118 ? 23.886 -4.982 -16.439 1.00 90.94 118 LEU A O 1
ATOM 956 N N . THR A 1 119 ? 23.091 -6.985 -15.825 1.00 89.62 119 THR A N 1
ATOM 957 C CA . THR A 1 119 ? 24.347 -7.727 -15.995 1.00 89.62 119 THR A CA 1
ATOM 958 C C . THR A 1 119 ? 24.207 -8.594 -17.241 1.00 89.62 119 THR A C 1
ATOM 960 O O . THR A 1 119 ? 23.239 -9.340 -17.352 1.00 89.62 119 THR A O 1
ATOM 963 N N . GLU A 1 120 ? 25.107 -8.468 -18.221 1.00 87.62 120 GLU A N 1
ATOM 964 C CA . GLU A 1 120 ? 24.992 -9.175 -19.517 1.00 87.62 120 GLU A CA 1
ATOM 965 C C . GLU A 1 120 ? 23.623 -8.979 -20.213 1.00 87.62 120 GLU A C 1
ATOM 967 O O . GLU A 1 120 ? 23.041 -9.910 -20.772 1.00 87.62 120 GLU A O 1
ATOM 972 N N . ASN A 1 121 ? 23.072 -7.760 -20.152 1.00 85.06 121 ASN A N 1
ATOM 973 C CA . ASN A 1 121 ? 21.732 -7.405 -20.654 1.00 85.06 121 ASN A CA 1
ATOM 974 C C . ASN A 1 121 ? 20.563 -8.158 -19.978 1.00 85.06 121 ASN A C 1
ATOM 976 O O . ASN A 1 121 ? 19.440 -8.153 -20.487 1.00 85.06 121 ASN A O 1
ATOM 980 N N . LYS A 1 122 ? 20.796 -8.784 -18.822 1.00 87.88 122 LYS A N 1
ATOM 981 C CA . LYS A 1 122 ? 19.780 -9.449 -18.001 1.00 87.88 122 LYS A CA 1
ATOM 982 C C . LYS A 1 122 ? 19.528 -8.635 -16.739 1.00 87.88 122 LYS A C 1
ATOM 984 O O . LYS A 1 122 ? 20.471 -8.194 -16.092 1.00 87.88 122 LYS A O 1
ATOM 989 N N . LEU A 1 123 ? 18.259 -8.453 -16.379 1.00 89.19 123 LEU A N 1
ATOM 990 C CA . LEU A 1 123 ? 17.874 -7.752 -15.153 1.00 89.19 123 LEU A CA 1
ATOM 991 C C . LEU A 1 123 ? 18.399 -8.513 -13.924 1.00 89.19 123 LEU A C 1
ATOM 993 O O . LEU A 1 123 ? 17.967 -9.640 -13.679 1.00 89.19 123 LEU A O 1
ATOM 997 N N . SER A 1 124 ? 19.313 -7.897 -13.174 1.00 90.81 124 SER A N 1
ATOM 998 C CA . SER A 1 124 ? 19.929 -8.474 -11.971 1.00 90.81 124 SER A CA 1
ATOM 999 C C . SER A 1 124 ? 19.450 -7.789 -10.693 1.00 90.81 124 SER A C 1
ATOM 1001 O O . SER A 1 124 ? 19.235 -8.450 -9.675 1.00 90.81 124 SER A O 1
ATOM 1003 N N . VAL A 1 125 ? 19.186 -6.484 -10.757 1.00 93.06 125 VAL A N 1
ATOM 1004 C CA . VAL A 1 125 ? 18.720 -5.690 -9.618 1.00 93.06 125 VAL A CA 1
ATOM 1005 C C . VAL A 1 125 ? 17.773 -4.586 -10.074 1.00 93.06 125 VAL A C 1
ATOM 1007 O O . VAL A 1 125 ? 17.906 -4.031 -11.162 1.00 93.06 125 VAL A O 1
ATOM 1010 N N . MET A 1 126 ? 16.805 -4.260 -9.230 1.00 94.38 126 MET A N 1
ATOM 1011 C CA . MET A 1 126 ? 15.906 -3.126 -9.398 1.00 94.38 126 MET A CA 1
ATOM 1012 C C . MET A 1 126 ? 15.852 -2.349 -8.089 1.00 94.38 126 MET A C 1
ATOM 1014 O O . MET A 1 126 ? 15.717 -2.940 -7.023 1.00 94.38 126 MET A O 1
ATOM 1018 N N . LYS A 1 127 ? 15.955 -1.027 -8.159 1.00 94.31 127 LYS A N 1
ATOM 1019 C CA . LYS A 1 127 ? 15.770 -0.130 -7.021 1.00 94.31 127 LYS A CA 1
ATOM 1020 C C . LYS A 1 127 ? 14.599 0.792 -7.305 1.00 94.31 127 LYS A C 1
ATOM 1022 O O . LYS A 1 127 ? 14.500 1.320 -8.406 1.00 94.31 127 LYS A O 1
ATOM 1027 N N . ILE A 1 128 ? 13.730 0.990 -6.330 1.00 89.69 128 ILE A N 1
ATOM 1028 C CA . ILE A 1 128 ? 12.624 1.942 -6.398 1.00 89.69 128 ILE A CA 1
ATOM 1029 C C . ILE A 1 128 ? 12.860 2.942 -5.278 1.00 89.69 128 ILE A C 1
ATOM 1031 O O . ILE A 1 128 ? 13.034 2.539 -4.128 1.00 89.69 128 ILE A O 1
ATOM 1035 N N . VAL A 1 129 ? 12.905 4.221 -5.629 1.00 85.31 129 VAL A N 1
ATOM 1036 C CA . VAL A 1 129 ? 12.973 5.314 -4.662 1.00 85.31 129 VAL A CA 1
ATOM 1037 C C . VAL A 1 129 ? 11.585 5.914 -4.584 1.00 85.31 129 VAL A C 1
ATOM 1039 O O . VAL A 1 129 ? 11.079 6.399 -5.597 1.00 85.31 129 VAL A O 1
ATOM 1042 N N . ASP A 1 130 ? 10.949 5.840 -3.420 1.00 77.00 130 ASP A N 1
ATOM 1043 C CA . ASP A 1 130 ? 9.609 6.394 -3.251 1.00 77.00 130 ASP A CA 1
ATOM 1044 C C . ASP A 1 130 ? 9.632 7.934 -3.099 1.00 77.00 130 ASP A C 1
ATOM 1046 O O . ASP A 1 130 ? 10.672 8.579 -3.280 1.00 77.00 130 ASP A O 1
ATOM 1050 N N . ALA A 1 131 ? 8.475 8.551 -2.846 1.00 74.81 131 ALA A N 1
ATOM 1051 C CA . ALA A 1 131 ? 8.373 9.999 -2.629 1.00 74.81 131 ALA A CA 1
ATOM 1052 C C . ALA A 1 131 ? 8.976 10.475 -1.286 1.00 74.81 131 ALA A C 1
ATOM 1054 O O . ALA A 1 131 ? 9.245 11.663 -1.128 1.00 74.81 131 ALA A O 1
ATOM 1055 N N . PHE A 1 132 ? 9.205 9.563 -0.337 1.00 71.50 132 PHE A N 1
ATOM 1056 C CA . PHE A 1 132 ? 9.780 9.824 0.988 1.00 71.50 132 PHE A CA 1
ATOM 1057 C C . PHE A 1 132 ? 11.268 9.458 1.071 1.00 71.50 132 PHE A C 1
ATOM 1059 O O . PHE A 1 132 ? 11.847 9.434 2.159 1.00 71.50 132 PHE A O 1
ATOM 1066 N N . GLU A 1 133 ? 11.885 9.185 -0.081 1.00 78.31 133 GLU A N 1
ATOM 1067 C CA . GLU A 1 133 ? 13.269 8.729 -0.214 1.00 78.31 133 GLU A CA 1
ATOM 1068 C C . GLU A 1 133 ? 13.536 7.355 0.422 1.00 78.31 133 GLU A C 1
ATOM 1070 O O . GLU A 1 133 ? 14.692 7.002 0.671 1.00 78.31 133 GLU A O 1
ATOM 1075 N N . HIS A 1 134 ? 12.501 6.539 0.653 1.00 79.94 134 HIS A N 1
ATOM 1076 C CA . HIS A 1 134 ? 12.727 5.135 0.970 1.00 79.94 134 HIS A CA 1
ATOM 1077 C C . HIS A 1 134 ? 13.237 4.406 -0.266 1.00 79.94 134 HIS A C 1
ATOM 1079 O O . HIS A 1 134 ? 12.769 4.618 -1.389 1.00 79.94 134 HIS A O 1
ATOM 1085 N N . ILE A 1 135 ? 14.185 3.500 -0.050 1.00 87.69 135 ILE A N 1
ATOM 1086 C CA . ILE A 1 135 ? 14.822 2.737 -1.115 1.00 87.69 135 ILE A CA 1
ATOM 1087 C C . ILE A 1 135 ? 14.400 1.282 -0.985 1.00 87.69 135 ILE A C 1
ATOM 1089 O O . ILE A 1 135 ? 14.855 0.556 -0.101 1.00 87.69 135 ILE A O 1
ATOM 1093 N N . THR A 1 136 ? 13.566 0.838 -1.918 1.00 86.75 136 THR A N 1
ATOM 1094 C CA . THR A 1 136 ? 13.257 -0.578 -2.110 1.00 86.75 136 THR A CA 1
ATOM 1095 C C . THR A 1 136 ? 14.278 -1.172 -3.068 1.00 86.75 136 THR A C 1
ATOM 1097 O O . THR A 1 136 ? 14.309 -0.802 -4.236 1.00 86.75 136 THR A O 1
ATOM 1100 N N . THR A 1 137 ? 15.114 -2.096 -2.603 1.00 94.69 137 THR A N 1
ATOM 1101 C CA . THR A 1 137 ? 16.067 -2.836 -3.438 1.00 94.69 137 THR A CA 1
ATOM 1102 C C . THR A 1 137 ? 15.572 -4.255 -3.641 1.00 94.69 137 THR A C 1
ATOM 1104 O O . THR A 1 137 ? 15.378 -4.985 -2.676 1.00 94.69 137 THR A O 1
ATOM 1107 N N . ILE A 1 138 ? 15.417 -4.660 -4.897 1.00 93.38 138 ILE A N 1
ATOM 1108 C CA . ILE A 1 138 ? 14.996 -5.993 -5.306 1.00 93.38 138 ILE A CA 1
ATOM 1109 C C . ILE A 1 138 ? 16.137 -6.649 -6.075 1.00 93.38 138 ILE A C 1
ATOM 1111 O O . ILE A 1 138 ? 16.557 -6.164 -7.123 1.00 93.38 138 ILE A O 1
ATOM 1115 N N . SER A 1 139 ? 16.630 -7.764 -5.551 1.00 94.38 139 SER A N 1
ATOM 1116 C CA . SER A 1 139 ? 17.704 -8.557 -6.145 1.00 94.38 139 SER A CA 1
ATOM 1117 C C . SER A 1 139 ? 17.137 -9.836 -6.739 1.00 94.38 139 SER A C 1
ATOM 1119 O O . SER A 1 139 ? 16.475 -10.604 -6.037 1.00 94.38 139 SER A O 1
ATOM 1121 N N . PHE A 1 140 ? 17.415 -10.087 -8.015 1.00 92.12 140 PHE A N 1
ATOM 1122 C CA . PHE A 1 140 ? 16.914 -11.259 -8.725 1.00 92.12 140 PHE A CA 1
ATOM 1123 C C . PHE A 1 140 ? 17.930 -12.395 -8.682 1.00 92.12 140 PHE A C 1
ATOM 1125 O O . PHE A 1 140 ? 19.122 -12.202 -8.913 1.00 92.12 140 PHE A O 1
ATOM 1132 N N . LYS A 1 141 ? 17.446 -13.605 -8.398 1.00 89.19 141 LYS A N 1
ATOM 1133 C CA . LYS A 1 141 ? 18.259 -14.823 -8.336 1.00 89.19 141 LYS A CA 1
ATOM 1134 C C . LYS A 1 141 ? 17.611 -15.926 -9.161 1.00 89.19 141 LYS A C 1
ATOM 1136 O O . LYS A 1 141 ? 16.384 -15.974 -9.311 1.00 89.19 141 LYS A O 1
ATOM 1141 N N . ASN A 1 142 ? 18.452 -16.814 -9.693 1.00 88.62 142 ASN A N 1
ATOM 1142 C CA . ASN A 1 142 ? 18.026 -18.005 -10.433 1.00 88.62 142 ASN A CA 1
ATOM 1143 C C . ASN A 1 142 ? 17.075 -17.680 -11.603 1.00 88.62 142 ASN A C 1
ATOM 1145 O O . ASN A 1 142 ? 16.114 -18.404 -11.866 1.00 88.62 142 ASN A O 1
ATOM 1149 N N . ALA A 1 143 ? 17.310 -16.554 -12.285 1.00 88.62 143 ALA A N 1
ATOM 1150 C CA . ALA A 1 143 ? 16.459 -16.105 -13.378 1.00 88.62 143 ALA A CA 1
ATOM 1151 C C . ALA A 1 143 ? 16.569 -17.058 -14.577 1.00 88.62 143 ALA A C 1
ATOM 1153 O O . ALA A 1 143 ? 17.655 -17.303 -15.105 1.00 88.62 143 ALA A O 1
ATOM 1154 N N . LYS A 1 144 ? 15.422 -17.577 -15.021 1.00 91.00 144 LYS A N 1
ATOM 1155 C CA . LYS A 1 144 ? 15.297 -18.383 -16.237 1.00 91.00 144 LYS A CA 1
ATOM 1156 C C . LYS A 1 144 ? 14.618 -17.543 -17.312 1.00 91.00 144 LYS A C 1
ATOM 1158 O O . LYS A 1 144 ? 13.589 -16.923 -17.058 1.00 91.00 144 LYS A O 1
ATOM 1163 N N . TYR A 1 145 ? 15.192 -17.538 -18.508 1.00 88.56 145 TYR A N 1
ATOM 1164 C CA . TYR A 1 145 ? 14.713 -16.749 -19.643 1.00 88.56 145 TYR A CA 1
ATOM 1165 C C . TYR A 1 145 ? 14.158 -17.666 -20.728 1.00 88.56 145 TYR A C 1
ATOM 1167 O O . TYR A 1 145 ? 14.579 -18.815 -20.838 1.00 88.56 145 TYR A O 1
ATOM 1175 N N . ASN A 1 146 ? 13.225 -17.148 -21.532 1.00 86.25 146 ASN A N 1
ATOM 1176 C CA . ASN A 1 146 ? 12.588 -17.876 -22.638 1.00 86.25 146 ASN A CA 1
ATOM 1177 C C . ASN A 1 146 ? 11.941 -19.207 -22.212 1.00 86.25 146 ASN A C 1
ATOM 1179 O O . ASN A 1 146 ? 11.875 -20.159 -22.985 1.00 86.25 146 ASN A O 1
ATOM 1183 N N . VAL A 1 147 ? 11.467 -19.270 -20.966 1.00 89.44 147 VAL A N 1
ATOM 1184 C CA . VAL A 1 147 ? 10.683 -20.397 -20.458 1.00 89.44 147 VAL A CA 1
ATOM 1185 C C . VAL A 1 147 ? 9.276 -20.372 -21.057 1.00 89.44 147 VAL A C 1
ATOM 1187 O O . VAL A 1 147 ? 8.714 -19.303 -21.302 1.00 89.44 147 VAL A O 1
ATOM 1190 N N . ASN A 1 148 ? 8.698 -21.549 -21.296 1.00 90.06 148 ASN A N 1
ATOM 1191 C CA . ASN A 1 148 ? 7.335 -21.659 -21.805 1.00 90.06 148 ASN A CA 1
ATOM 1192 C C . ASN A 1 148 ? 6.328 -21.337 -20.687 1.00 90.06 148 ASN A C 1
ATOM 1194 O O . ASN A 1 148 ? 6.104 -22.171 -19.814 1.00 90.06 148 ASN A O 1
ATOM 1198 N N . LEU A 1 149 ? 5.751 -20.131 -20.711 1.00 91.50 149 LEU A N 1
ATOM 1199 C CA . LEU A 1 149 ? 4.712 -19.683 -19.776 1.00 91.50 149 LEU A CA 1
ATOM 1200 C C . LEU A 1 149 ? 3.351 -19.642 -20.471 1.00 91.50 149 LEU A C 1
ATOM 1202 O O . LEU A 1 149 ? 3.186 -19.021 -21.533 1.00 91.50 149 LEU A O 1
ATOM 1206 N N . MET A 1 150 ? 2.360 -20.266 -19.849 1.00 91.69 150 MET A N 1
ATOM 1207 C CA . MET A 1 150 ? 0.984 -20.288 -20.327 1.00 91.69 150 MET A CA 1
ATOM 1208 C C . MET A 1 150 ? 0.245 -19.037 -19.853 1.00 91.69 150 MET A C 1
ATOM 1210 O O . MET A 1 150 ? 0.576 -18.433 -18.840 1.00 91.69 150 MET A O 1
ATOM 1214 N N . ASP A 1 151 ? -0.791 -18.623 -20.579 1.00 87.50 151 ASP A N 1
ATOM 1215 C CA . ASP A 1 151 ? -1.578 -17.448 -20.176 1.00 87.50 151 ASP A CA 1
ATOM 1216 C C . ASP A 1 151 ? -2.290 -17.648 -18.832 1.00 87.50 151 ASP A C 1
ATOM 1218 O O . ASP A 1 151 ? -2.457 -16.699 -18.071 1.00 87.50 151 ASP A O 1
ATOM 1222 N N . ASN A 1 152 ? -2.618 -18.898 -18.504 1.00 91.75 152 ASN A N 1
ATOM 1223 C CA . ASN A 1 152 ? -3.210 -19.278 -17.228 1.00 91.75 152 ASN A CA 1
ATOM 1224 C C . ASN A 1 152 ? -2.295 -19.002 -1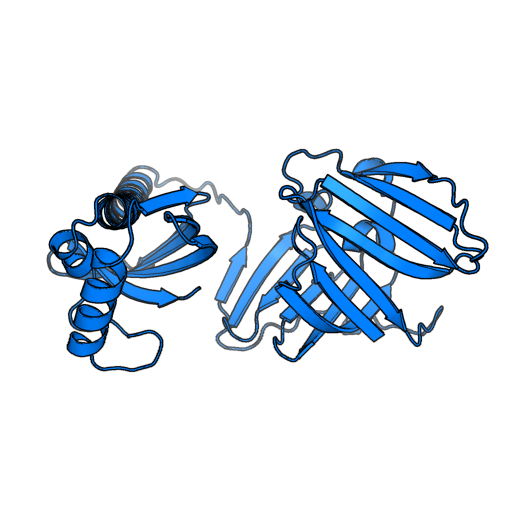6.018 1.00 91.75 152 ASN A C 1
ATOM 1226 O O . ASN A 1 152 ? -2.801 -18.850 -14.909 1.00 91.75 152 ASN A O 1
ATOM 1230 N N . ASP A 1 153 ? -0.978 -18.877 -16.219 1.00 90.94 153 ASP A N 1
ATOM 1231 C CA . ASP A 1 153 ? -0.028 -18.539 -15.148 1.00 90.94 153 ASP A CA 1
ATOM 1232 C C . ASP A 1 153 ? -0.229 -17.102 -14.627 1.00 90.94 153 ASP A C 1
ATOM 1234 O O . ASP A 1 153 ? 0.180 -16.770 -13.513 1.00 90.94 153 ASP A O 1
ATOM 1238 N N . PHE A 1 154 ? -0.902 -16.256 -15.414 1.00 93.62 154 PHE A N 1
ATOM 1239 C CA . PHE A 1 154 ? -1.148 -14.839 -15.135 1.00 93.62 154 PHE A CA 1
ATOM 1240 C C . PHE A 1 154 ? -2.607 -14.533 -14.785 1.00 93.62 154 PHE A C 1
ATOM 1242 O O . PHE A 1 154 ? -2.970 -13.371 -14.616 1.00 93.62 154 PHE A O 1
ATOM 1249 N N . LEU A 1 155 ? -3.461 -15.554 -14.673 1.00 88.19 155 LEU A N 1
ATOM 1250 C CA . LEU A 1 155 ? -4.850 -15.359 -14.275 1.00 88.19 155 LEU A CA 1
ATOM 1251 C C . LEU A 1 155 ? -4.958 -15.305 -12.751 1.00 88.19 155 LEU A C 1
ATOM 1253 O O . LEU A 1 155 ? -4.601 -16.254 -12.046 1.00 88.19 155 LEU A O 1
ATOM 1257 N N . PHE A 1 156 ? -5.497 -14.200 -12.237 1.00 85.88 156 PHE A N 1
ATOM 1258 C CA . PHE A 1 156 ? -5.883 -14.118 -10.836 1.00 85.88 156 PHE A CA 1
ATOM 1259 C C . PHE A 1 156 ? -7.173 -14.912 -10.611 1.00 85.88 156 PHE A C 1
ATOM 1261 O O . PHE A 1 156 ? -8.213 -14.635 -11.210 1.00 85.88 156 PHE A O 1
ATOM 1268 N N . LYS A 1 157 ? -7.108 -15.907 -9.726 1.00 83.88 157 LYS A N 1
ATOM 1269 C CA . LYS A 1 157 ? -8.282 -16.661 -9.285 1.00 83.88 157 LYS A CA 1
ATOM 1270 C C . LYS A 1 157 ? -8.818 -16.003 -8.026 1.00 83.88 157 LYS A C 1
ATOM 1272 O O . LYS A 1 157 ? -8.195 -16.137 -6.980 1.00 83.88 157 LYS A O 1
ATOM 1277 N N . LEU A 1 158 ? -9.954 -15.313 -8.137 1.00 75.00 158 LEU A N 1
ATOM 1278 C CA . LEU A 1 158 ? -10.600 -14.654 -7.002 1.00 75.00 158 LEU A CA 1
ATOM 1279 C C . LEU A 1 158 ? -11.007 -15.695 -5.942 1.00 75.00 158 LEU A C 1
ATOM 1281 O O . LEU A 1 158 ? -11.888 -16.514 -6.223 1.00 75.00 158 LEU A O 1
ATOM 1285 N N . PRO A 1 159 ? -10.401 -15.687 -4.740 1.00 69.06 159 PRO A N 1
ATOM 1286 C CA . PRO A 1 159 ? -10.792 -16.607 -3.682 1.00 69.06 159 PRO A CA 1
ATOM 1287 C C . PRO A 1 159 ? -12.171 -16.245 -3.117 1.00 69.06 159 PRO A C 1
ATOM 1289 O O . PRO A 1 159 ? -12.580 -15.083 -3.099 1.00 69.06 159 PRO A O 1
ATOM 1292 N N . SER A 1 160 ? -12.900 -17.244 -2.623 1.00 61.31 160 SER A N 1
ATOM 1293 C CA . SER A 1 160 ? -14.191 -17.022 -1.968 1.00 61.31 160 SER A CA 1
ATOM 1294 C C . SER A 1 160 ? -14.033 -16.160 -0.713 1.00 61.31 160 SER A C 1
ATOM 1296 O O . SER A 1 160 ? -13.162 -16.429 0.113 1.00 61.31 160 SER A O 1
ATOM 1298 N N . GLY A 1 161 ? -14.914 -15.175 -0.531 1.00 51.62 161 GLY A N 1
ATOM 1299 C CA . GLY A 1 161 ? -14.905 -14.308 0.653 1.00 51.62 161 GLY A CA 1
ATOM 1300 C C . GLY A 1 161 ? -13.862 -13.186 0.619 1.00 51.62 161 GLY A C 1
ATOM 1301 O O . GLY A 1 161 ? -13.653 -12.547 1.646 1.00 51.62 161 GLY A O 1
ATOM 1302 N N . VAL A 1 162 ? -13.232 -12.948 -0.538 1.00 48.56 162 VAL A N 1
ATOM 1303 C CA . VAL A 1 162 ? -12.316 -11.823 -0.767 1.00 48.56 162 VAL A CA 1
ATOM 1304 C C . VAL A 1 162 ? -13.092 -10.583 -1.213 1.00 48.5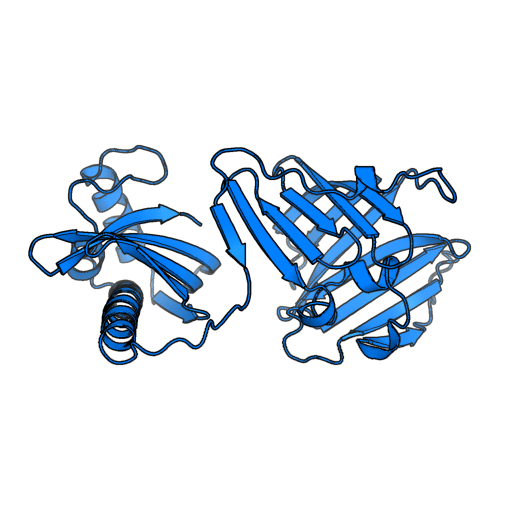6 162 VAL A C 1
ATOM 1306 O O . VAL A 1 162 ? -13.928 -10.658 -2.114 1.00 48.56 162 VAL A O 1
ATOM 1309 N N . ASP A 1 163 ? -12.817 -9.442 -0.581 1.00 44.31 163 ASP A N 1
ATOM 1310 C CA . ASP A 1 163 ? -13.415 -8.152 -0.941 1.00 44.31 163 ASP A CA 1
ATOM 1311 C C . ASP A 1 163 ? -12.751 -7.591 -2.207 1.00 44.31 163 ASP A C 1
ATOM 1313 O O . ASP A 1 163 ? -11.527 -7.630 -2.342 1.00 44.31 163 ASP A O 1
ATOM 1317 N N . VAL A 1 164 ? -13.542 -7.061 -3.142 1.00 50.03 164 VAL A N 1
ATOM 1318 C CA . VAL A 1 164 ? -13.051 -6.567 -4.438 1.00 50.03 164 VAL A CA 1
ATOM 1319 C C . VAL A 1 164 ? -13.175 -5.050 -4.498 1.00 50.03 164 VAL A C 1
ATOM 1321 O O . VAL A 1 164 ? -14.269 -4.497 -4.406 1.00 50.03 164 VAL A O 1
ATOM 1324 N N . VAL A 1 165 ? -12.057 -4.370 -4.739 1.00 51.06 165 VAL A N 1
ATOM 1325 C CA . VAL A 1 165 ? -11.988 -2.915 -4.897 1.00 51.06 165 VAL A CA 1
ATOM 1326 C C . VAL A 1 165 ? -11.636 -2.581 -6.347 1.00 51.06 165 VAL A C 1
ATOM 1328 O O . VAL A 1 165 ? -10.557 -2.920 -6.813 1.00 51.06 165 VAL A O 1
ATOM 1331 N N . GLN A 1 166 ? -12.525 -1.902 -7.078 1.00 50.88 166 GLN A N 1
ATOM 1332 C CA . GLN A 1 166 ? -12.244 -1.400 -8.434 1.00 50.88 166 GLN A CA 1
ATOM 1333 C C . GLN A 1 166 ? -12.126 0.127 -8.454 1.00 50.88 166 GLN A C 1
ATOM 1335 O O . GLN A 1 166 ? -12.973 0.827 -7.887 1.00 50.88 166 GLN A O 1
ATOM 1340 N N . ALA A 1 167 ? -11.114 0.658 -9.148 1.00 41.00 167 ALA A N 1
ATOM 1341 C CA . ALA A 1 167 ? -11.054 2.079 -9.486 1.00 41.00 167 ALA A CA 1
ATOM 1342 C C . ALA A 1 167 ? -11.905 2.382 -10.736 1.00 41.00 167 ALA A C 1
ATOM 1344 O O . ALA A 1 167 ? -11.455 2.310 -11.884 1.00 41.00 167 ALA A O 1
ATOM 1345 N N . GLY A 1 168 ? -13.152 2.782 -10.485 1.00 34.50 168 GLY A N 1
ATOM 1346 C CA . GLY A 1 168 ? -13.964 3.562 -11.415 1.00 34.50 168 GLY A CA 1
ATOM 1347 C C . GLY A 1 168 ? -14.862 2.761 -12.356 1.00 34.50 168 GLY A C 1
ATOM 1348 O O . GLY A 1 168 ? -14.487 2.493 -13.495 1.00 34.50 168 GLY A O 1
ATOM 1349 N N . THR A 1 169 ? -16.108 2.574 -11.917 1.00 24.14 169 THR A N 1
ATOM 1350 C CA . THR A 1 169 ? -17.281 2.744 -12.785 1.00 24.14 169 THR A CA 1
ATOM 1351 C C . THR A 1 169 ? -18.200 3.737 -12.080 1.00 24.14 169 THR A C 1
ATOM 1353 O O . THR A 1 169 ? -18.899 3.378 -11.137 1.00 24.14 169 THR A O 1
ATOM 1356 N N . ILE A 1 170 ? -18.160 5.006 -12.498 1.00 30.14 170 ILE A N 1
ATOM 1357 C CA . ILE A 1 170 ? -19.301 5.900 -12.298 1.00 30.14 170 ILE A CA 1
ATOM 1358 C C . ILE A 1 170 ? -20.337 5.415 -13.307 1.00 30.14 170 ILE A C 1
ATOM 1360 O O . ILE A 1 170 ? -20.276 5.754 -14.487 1.00 30.14 170 ILE A O 1
ATOM 1364 N N . SER A 1 171 ? -21.246 4.555 -12.862 1.00 29.12 171 SER A N 1
ATOM 1365 C CA . SER A 1 171 ? -22.479 4.317 -13.599 1.00 29.12 171 SER A CA 1
ATOM 1366 C C . SER A 1 171 ? -23.367 5.529 -13.357 1.00 29.12 171 SER A C 1
ATOM 1368 O O . SER A 1 171 ? -24.046 5.619 -12.337 1.00 29.12 171 SER A O 1
ATOM 1370 N N . ASN A 1 172 ? -23.325 6.484 -14.287 1.00 33.88 172 ASN A N 1
ATOM 1371 C CA . ASN A 1 172 ? -24.358 7.501 -14.412 1.00 33.88 172 ASN A CA 1
ATOM 1372 C C . ASN A 1 172 ? -25.687 6.789 -14.676 1.00 33.88 172 ASN A C 1
ATOM 1374 O O . ASN A 1 172 ? -25.971 6.396 -15.802 1.00 33.88 172 ASN A O 1
ATOM 1378 N N . ASN A 1 173 ? -26.490 6.625 -13.631 1.00 28.64 173 ASN A N 1
ATOM 1379 C CA . ASN A 1 173 ? -27.933 6.529 -13.753 1.00 28.64 173 ASN A CA 1
ATOM 1380 C C . ASN A 1 173 ? -28.566 7.311 -12.602 1.00 28.64 173 ASN A C 1
ATOM 1382 O O . ASN A 1 173 ? -28.183 7.186 -11.441 1.00 28.64 173 ASN A O 1
ATOM 1386 N N . ALA A 1 174 ? -29.491 8.182 -12.985 1.00 35.41 174 ALA A N 1
ATOM 1387 C CA . ALA A 1 174 ? -30.097 9.228 -12.183 1.00 35.41 174 ALA A CA 1
ATOM 1388 C C . ALA A 1 174 ? -30.660 8.726 -10.841 1.00 35.41 174 ALA A C 1
ATOM 1390 O O . ALA A 1 174 ? -31.639 7.985 -10.815 1.00 35.41 174 ALA A O 1
ATOM 1391 N N . SER A 1 175 ? -30.053 9.166 -9.732 1.00 32.81 175 SER A N 1
ATOM 1392 C CA . SER A 1 175 ? -30.639 9.240 -8.374 1.00 32.81 175 SER A CA 1
ATOM 1393 C C . SER A 1 175 ? -29.718 10.041 -7.435 1.00 32.81 175 SER A C 1
ATOM 1395 O O . SER A 1 175 ? -29.344 9.609 -6.347 1.00 32.81 175 SER A O 1
ATOM 1397 N N . SER A 1 176 ? -29.289 11.223 -7.880 1.00 35.03 176 SER A N 1
ATOM 1398 C CA . SER A 1 176 ? -28.363 12.100 -7.157 1.00 35.03 176 SER A CA 1
ATOM 1399 C C . SER A 1 176 ? -29.108 13.141 -6.319 1.00 35.03 176 SER A C 1
ATOM 1401 O O . SER A 1 176 ? -29.320 14.255 -6.782 1.00 35.03 176 SER A O 1
ATOM 1403 N N . THR A 1 177 ? -29.472 12.789 -5.085 1.00 30.75 177 THR A N 1
ATOM 1404 C CA . THR A 1 177 ? -29.671 13.777 -3.997 1.00 30.75 177 THR A CA 1
ATOM 1405 C C . THR A 1 177 ? -29.451 13.202 -2.592 1.00 30.75 177 THR A C 1
ATOM 1407 O O . THR A 1 177 ? -29.121 13.965 -1.702 1.00 30.75 177 THR A O 1
ATOM 1410 N N . LYS A 1 178 ? -29.544 11.880 -2.360 1.00 37.69 178 LYS A N 1
ATOM 1411 C CA . LYS A 1 178 ? -29.344 11.278 -1.014 1.00 37.69 178 LYS A CA 1
ATOM 1412 C C . LYS A 1 178 ? -27.977 10.624 -0.760 1.00 37.69 178 LYS A C 1
ATOM 1414 O O . LYS A 1 178 ? -27.651 10.353 0.391 1.00 37.69 178 LYS A O 1
ATOM 1419 N N . ALA A 1 179 ? -27.200 10.320 -1.802 1.00 41.59 179 ALA A N 1
ATOM 1420 C CA . ALA A 1 179 ? -25.915 9.624 -1.657 1.00 41.59 179 ALA A CA 1
ATOM 1421 C C . ALA A 1 179 ? -24.777 10.559 -1.196 1.00 41.59 179 ALA A C 1
ATOM 1423 O O . ALA A 1 179 ? -24.005 10.176 -0.323 1.00 41.59 179 ALA A O 1
ATOM 1424 N N . ASN A 1 180 ? -24.738 11.805 -1.689 1.00 53.38 180 ASN A N 1
ATOM 1425 C CA . ASN A 1 180 ? -23.702 12.780 -1.314 1.00 53.38 180 ASN A CA 1
ATOM 1426 C C . ASN A 1 180 ? -23.759 13.191 0.168 1.00 53.38 180 ASN A C 1
ATOM 1428 O O . ASN A 1 180 ? -22.712 13.387 0.778 1.00 53.38 180 ASN A O 1
ATOM 1432 N N . ASP A 1 181 ? -24.951 13.275 0.767 1.00 61.03 181 ASP A N 1
ATOM 1433 C CA . ASP A 1 181 ? -25.093 13.671 2.177 1.00 61.03 181 ASP A CA 1
ATOM 1434 C C . ASP A 1 181 ? -24.556 12.604 3.140 1.00 61.03 181 ASP A C 1
ATOM 1436 O O . ASP A 1 181 ? -23.975 12.927 4.175 1.00 61.03 181 ASP A O 1
ATOM 1440 N N . LYS A 1 182 ? -24.722 11.319 2.798 1.00 73.00 182 LYS A N 1
ATOM 1441 C CA . LYS A 1 182 ? -24.246 10.206 3.634 1.00 73.00 182 LYS A CA 1
ATOM 1442 C C . LYS A 1 182 ? -22.729 10.071 3.588 1.00 73.00 182 LYS A C 1
ATOM 1444 O O . LYS A 1 182 ? -22.111 9.839 4.625 1.00 73.00 182 LYS A O 1
ATOM 1449 N N . ASP A 1 183 ? -22.133 10.256 2.413 1.00 78.06 183 ASP A N 1
ATOM 1450 C CA . ASP A 1 183 ? -20.678 10.272 2.279 1.00 78.06 183 ASP A CA 1
ATOM 1451 C C . ASP A 1 183 ? -20.088 11.456 3.055 1.00 78.06 183 ASP A C 1
ATOM 1453 O O . ASP A 1 183 ? -19.127 11.273 3.798 1.00 78.06 183 ASP A O 1
ATOM 1457 N N . ALA A 1 184 ? -20.716 12.636 2.990 1.00 75.94 184 ALA A N 1
ATOM 1458 C CA . ALA A 1 184 ? -20.316 13.794 3.789 1.00 75.94 184 ALA A CA 1
ATOM 1459 C C . ALA A 1 184 ? -20.427 13.540 5.307 1.00 75.94 184 ALA A C 1
ATOM 1461 O O . ALA A 1 184 ? -19.504 13.882 6.048 1.00 75.94 184 ALA A O 1
ATOM 1462 N N . GLU A 1 185 ? -21.506 12.900 5.779 1.00 86.62 185 GLU A N 1
ATOM 1463 C CA . GLU A 1 185 ? -21.678 12.504 7.188 1.00 86.62 185 GLU A CA 1
ATOM 1464 C C . GLU A 1 185 ? -20.553 11.560 7.653 1.00 86.62 185 GLU A C 1
ATOM 1466 O O . GLU A 1 185 ? -19.971 11.750 8.724 1.00 86.62 185 GLU A O 1
ATOM 1471 N N . LEU A 1 186 ? -20.220 10.550 6.845 1.00 92.44 186 LEU A N 1
ATOM 1472 C CA . LEU A 1 186 ? -19.197 9.550 7.161 1.00 92.44 186 LEU A CA 1
ATOM 1473 C C . LEU A 1 186 ? -17.772 10.113 7.071 1.00 92.44 186 LEU A C 1
ATOM 1475 O O . LEU A 1 186 ? -16.929 9.790 7.910 1.00 92.44 186 LEU A O 1
ATOM 1479 N N . ILE A 1 187 ? -17.511 11.005 6.116 1.00 83.19 187 ILE A N 1
ATOM 1480 C CA . ILE A 1 187 ? -16.256 11.763 6.046 1.00 83.19 187 ILE A CA 1
ATOM 1481 C C . ILE A 1 187 ? -16.112 12.628 7.302 1.00 83.19 187 ILE A C 1
ATOM 1483 O O . ILE A 1 187 ? -15.095 12.535 7.986 1.00 83.19 187 ILE A O 1
ATOM 1487 N N . ALA A 1 188 ? -17.146 13.386 7.683 1.00 78.62 188 ALA A N 1
ATOM 1488 C CA . ALA A 1 188 ? -17.132 14.194 8.903 1.00 78.62 188 ALA A CA 1
ATOM 1489 C C . ALA A 1 188 ? -16.931 13.338 10.167 1.00 78.62 188 ALA A C 1
ATOM 1491 O O . ALA A 1 188 ? -16.215 13.741 11.089 1.00 78.62 188 ALA A O 1
ATOM 1492 N N . PHE A 1 189 ? -17.508 12.132 10.208 1.00 94.12 189 PHE A N 1
ATOM 1493 C CA . PHE A 1 189 ? -17.278 11.175 11.287 1.00 94.12 189 PHE A CA 1
ATOM 1494 C C . PHE A 1 189 ? -15.792 10.796 11.417 1.00 94.12 189 PHE A C 1
ATOM 1496 O O . PHE A 1 189 ? -15.250 10.877 12.530 1.00 94.12 189 PHE A O 1
ATOM 1503 N N . ALA A 1 190 ? -15.148 10.427 10.302 1.00 91.06 190 ALA A N 1
ATOM 1504 C CA . ALA A 1 190 ? -13.736 10.042 10.245 1.00 91.06 190 ALA A CA 1
ATOM 1505 C C . ALA A 1 190 ? -12.798 11.222 10.544 1.00 91.06 190 ALA A C 1
ATOM 1507 O O . ALA A 1 190 ? -11.879 11.089 11.351 1.00 91.06 190 ALA A O 1
ATOM 1508 N N . THR A 1 191 ? -13.071 12.408 9.997 1.00 79.94 191 THR A N 1
ATOM 1509 C CA . THR A 1 191 ? -12.312 13.626 10.317 1.00 79.94 191 THR A CA 1
ATOM 1510 C C . THR A 1 191 ? -12.440 13.979 11.796 1.00 79.94 191 THR A C 1
ATOM 1512 O O . THR A 1 191 ? -11.445 14.275 12.452 1.00 79.94 191 THR A O 1
ATOM 1515 N N . GLY A 1 192 ? -13.642 13.875 12.373 1.00 79.81 192 GLY A N 1
ATOM 1516 C CA . GLY A 1 192 ? -13.844 14.089 13.804 1.00 79.81 192 GLY A CA 1
ATOM 1517 C C . GLY A 1 192 ? -13.124 13.055 14.675 1.00 79.81 192 GLY A C 1
ATOM 1518 O O . GLY A 1 192 ? -12.715 13.376 15.787 1.00 79.81 192 GLY A O 1
ATOM 1519 N N . TRP A 1 193 ? -12.969 11.816 14.196 1.00 95.56 193 TRP A N 1
ATOM 1520 C CA . TRP A 1 193 ? -12.170 10.783 14.865 1.00 95.56 193 TRP A CA 1
ATOM 1521 C C . TRP A 1 193 ? -10.680 11.153 14.884 1.00 95.56 193 TRP A C 1
ATOM 1523 O O . TRP A 1 193 ? -10.076 11.176 15.957 1.00 95.56 193 TRP A O 1
ATOM 1533 N N . ALA A 1 194 ? -10.119 11.527 13.730 1.00 78.12 194 ALA A N 1
ATOM 1534 C CA . ALA A 1 194 ? -8.722 11.946 13.607 1.00 78.12 194 ALA A CA 1
ATOM 1535 C C . ALA A 1 194 ? -8.431 13.220 14.421 1.00 78.12 194 ALA A C 1
ATOM 1537 O O . ALA A 1 194 ? -7.407 13.312 15.103 1.00 78.12 194 ALA A O 1
ATOM 1538 N N . ASN A 1 195 ? -9.368 14.176 14.428 1.00 77.00 195 ASN A N 1
ATOM 1539 C CA . ASN A 1 195 ? -9.260 15.397 15.220 1.00 77.00 195 ASN A CA 1
ATOM 1540 C C . ASN A 1 195 ? -9.264 15.107 16.726 1.00 77.00 195 ASN A C 1
ATOM 1542 O O . ASN A 1 195 ? -8.372 15.579 17.420 1.00 77.00 195 ASN A O 1
ATOM 1546 N N . ALA A 1 196 ? -10.203 14.293 17.226 1.00 79.69 196 ALA A N 1
ATOM 1547 C CA . ALA A 1 196 ? -10.250 13.928 18.646 1.00 79.69 196 ALA A CA 1
ATOM 1548 C C . ALA A 1 196 ? -8.958 13.234 19.107 1.00 79.69 196 ALA A C 1
ATOM 1550 O O . ALA A 1 196 ? -8.478 13.468 20.216 1.00 79.69 196 ALA A O 1
ATOM 1551 N N . TRP A 1 197 ? -8.351 12.420 18.239 1.00 87.56 197 TRP A N 1
ATOM 1552 C CA . TRP A 1 197 ? -7.046 11.830 18.520 1.00 87.56 197 TRP A CA 1
ATOM 1553 C C . TRP A 1 197 ? -5.928 12.889 18.538 1.00 87.56 197 TRP A C 1
ATOM 1555 O O . TRP A 1 197 ? -5.150 12.935 19.493 1.00 87.56 197 TRP A O 1
ATOM 1565 N N . SER A 1 198 ? -5.882 13.779 17.544 1.00 77.69 198 SER A N 1
ATOM 1566 C CA . SER A 1 198 ? -4.887 14.862 17.450 1.00 77.69 198 SER A CA 1
ATOM 1567 C C . SER A 1 198 ? -4.939 15.820 18.645 1.00 77.69 198 SER A C 1
ATOM 1569 O O . SER A 1 198 ? -3.908 16.180 19.208 1.00 77.69 198 SER A O 1
ATOM 1571 N N . THR A 1 199 ? -6.141 16.193 19.093 1.00 77.00 199 THR A N 1
ATOM 1572 C CA . THR A 1 199 ? -6.346 17.066 20.260 1.00 77.00 199 THR A CA 1
ATOM 1573 C C . THR A 1 199 ? -6.255 16.325 21.591 1.00 77.00 199 THR A C 1
ATOM 1575 O O . THR A 1 199 ? -6.391 16.949 22.642 1.00 77.00 199 THR A O 1
ATOM 1578 N N . LYS A 1 200 ? -6.023 15.005 21.564 1.00 84.44 200 LYS A N 1
ATOM 1579 C CA . LYS A 1 200 ? -6.016 14.125 22.740 1.00 84.44 200 LYS A CA 1
ATOM 1580 C C . LYS A 1 200 ? -7.308 14.218 23.563 1.00 84.44 200 LYS A C 1
ATOM 1582 O O . LYS A 1 200 ? -7.280 14.020 24.778 1.00 84.44 200 LYS A O 1
ATOM 1587 N N . ASP A 1 201 ? -8.440 14.470 22.910 1.00 86.88 201 ASP A N 1
ATOM 1588 C CA . ASP A 1 201 ? -9.762 14.359 23.524 1.00 86.88 201 ASP A CA 1
ATOM 1589 C C . ASP A 1 201 ? -10.157 12.879 23.576 1.00 86.88 201 ASP A C 1
ATOM 1591 O O . ASP A 1 201 ? -10.812 12.329 22.687 1.00 86.88 201 ASP A O 1
ATOM 1595 N N . ILE A 1 202 ? -9.649 12.201 24.605 1.00 85.50 202 ILE A N 1
ATOM 1596 C CA . ILE A 1 202 ? -9.744 10.745 24.737 1.00 85.50 202 ILE A CA 1
ATOM 1597 C C . ILE A 1 202 ? -11.195 10.303 24.912 1.00 85.50 202 ILE A C 1
ATOM 1599 O O . ILE A 1 202 ? -11.567 9.251 24.396 1.00 85.50 202 ILE A O 1
ATOM 1603 N N . ASP A 1 203 ? -12.013 11.088 25.610 1.00 85.62 203 ASP A N 1
ATOM 1604 C CA . ASP A 1 203 ? -13.403 10.724 25.862 1.00 85.62 203 ASP A CA 1
ATOM 1605 C C . ASP A 1 203 ? -14.213 10.817 24.557 1.00 85.62 203 ASP A C 1
ATOM 1607 O O . ASP A 1 203 ? -14.931 9.872 24.218 1.00 85.62 203 ASP A O 1
ATOM 1611 N N . VAL A 1 204 ? -14.008 11.863 23.741 1.00 86.44 204 VAL A N 1
ATOM 1612 C CA . VAL A 1 204 ? -14.610 11.946 22.398 1.00 86.44 204 VAL A CA 1
ATOM 1613 C C . VAL A 1 204 ? -14.066 10.855 21.474 1.00 86.44 204 VAL A C 1
ATOM 1615 O O . VAL A 1 204 ? -14.853 10.204 20.784 1.00 86.44 204 VAL A O 1
ATOM 1618 N N . TYR A 1 205 ? -12.755 10.601 21.472 1.00 86.38 205 TYR A N 1
ATOM 1619 C CA . TYR A 1 205 ? -12.140 9.542 20.664 1.00 86.38 205 TYR A CA 1
ATOM 1620 C C . TYR A 1 205 ? -12.728 8.161 20.988 1.00 86.38 205 TYR A C 1
ATOM 1622 O O . TYR A 1 205 ? -13.174 7.459 20.082 1.00 86.38 205 TYR A O 1
ATOM 1630 N N . LEU A 1 206 ? -12.789 7.784 22.269 1.00 91.31 206 LEU A N 1
ATOM 1631 C CA . LEU A 1 206 ? -13.314 6.484 22.694 1.00 91.31 206 LEU A CA 1
ATOM 1632 C C . LEU A 1 206 ? -14.834 6.379 22.516 1.00 91.31 206 LEU A C 1
ATOM 1634 O O . LEU A 1 206 ? -15.322 5.288 22.228 1.00 91.31 206 LEU A O 1
ATOM 1638 N N . SER A 1 207 ? -15.578 7.490 22.605 1.00 93.19 207 SER A N 1
ATOM 1639 C CA . SER A 1 207 ? -17.033 7.502 22.370 1.00 93.19 207 SER A CA 1
ATOM 1640 C C . SER A 1 207 ? -17.434 7.130 20.938 1.00 93.19 207 SER A C 1
ATOM 1642 O O . SER A 1 207 ? -18.578 6.753 20.694 1.00 93.19 207 SER A O 1
ATOM 1644 N N . LYS A 1 208 ? -16.497 7.214 19.984 1.00 95.94 208 LYS A N 1
ATOM 1645 C CA . LYS A 1 208 ? -16.720 6.838 18.583 1.00 95.94 208 LYS A CA 1
ATOM 1646 C C . LYS A 1 208 ? -16.674 5.333 18.349 1.00 95.94 208 LYS A C 1
ATOM 1648 O O . LYS A 1 208 ? -17.009 4.907 17.249 1.00 95.94 208 LYS A O 1
ATOM 1653 N N . TYR A 1 209 ? -16.271 4.533 19.333 1.00 95.50 209 TYR A N 1
ATOM 1654 C CA . TYR A 1 209 ? -16.223 3.076 19.231 1.00 95.50 209 TYR A CA 1
ATOM 1655 C C . TYR A 1 209 ? -17.510 2.461 19.787 1.00 95.50 209 TYR A C 1
ATOM 1657 O O . TYR A 1 209 ? -18.034 2.897 20.811 1.00 95.50 209 TYR A O 1
ATOM 1665 N N . ALA A 1 210 ? -18.041 1.457 19.092 1.00 95.38 210 ALA A N 1
ATOM 1666 C CA . ALA A 1 210 ? -19.266 0.782 19.495 1.00 95.38 210 ALA A CA 1
ATOM 1667 C C . ALA A 1 210 ? -19.039 -0.090 20.742 1.00 95.38 210 ALA A C 1
ATOM 1669 O O . ALA A 1 210 ? -17.936 -0.575 20.989 1.00 95.38 210 ALA A O 1
ATOM 1670 N N . ALA A 1 211 ? -20.103 -0.360 21.502 1.00 92.69 211 ALA A N 1
ATOM 1671 C CA . ALA A 1 211 ? -20.035 -1.260 22.657 1.00 92.69 211 ALA A CA 1
ATOM 1672 C C . ALA A 1 211 ? -19.660 -2.710 22.276 1.00 92.69 211 ALA A C 1
ATOM 1674 O O . ALA A 1 211 ? -19.111 -3.440 23.094 1.00 92.69 211 ALA A O 1
ATOM 1675 N N . ASP A 1 212 ? -19.936 -3.115 21.033 1.00 90.56 212 ASP A N 1
ATOM 1676 C CA . ASP A 1 212 ? -19.544 -4.394 20.430 1.00 90.56 212 ASP A CA 1
ATOM 1677 C C . ASP A 1 212 ? -18.312 -4.266 19.515 1.00 90.56 212 ASP A C 1
ATOM 1679 O O . ASP A 1 212 ? -18.147 -5.058 18.586 1.00 90.56 212 ASP A O 1
ATOM 1683 N N . PHE A 1 213 ? -17.465 -3.254 19.736 1.00 94.44 213 PHE A N 1
ATOM 1684 C CA . PHE A 1 213 ? -16.230 -3.076 18.977 1.00 94.44 213 PHE A CA 1
ATOM 1685 C C . PHE A 1 213 ? -15.339 -4.319 19.068 1.00 94.44 213 PHE A C 1
ATOM 1687 O O . PHE A 1 213 ? -15.005 -4.799 20.156 1.00 94.44 213 PHE A O 1
ATOM 1694 N N . LYS A 1 214 ? -14.919 -4.814 17.903 1.00 86.69 214 LYS A N 1
ATOM 1695 C CA . LYS A 1 214 ? -13.971 -5.917 17.784 1.00 86.69 214 LYS A CA 1
ATOM 1696 C C . LYS A 1 214 ? -12.557 -5.373 17.929 1.00 86.69 214 LYS A C 1
ATOM 1698 O O . LYS A 1 214 ? -12.038 -4.713 17.030 1.00 86.69 214 LYS A O 1
ATOM 1703 N N . THR A 1 215 ? -11.941 -5.648 19.069 1.00 76.31 215 THR A N 1
ATOM 1704 C CA . THR A 1 215 ? -10.570 -5.227 19.348 1.00 76.31 215 THR A CA 1
ATOM 1705 C C . THR A 1 215 ? -9.577 -5.941 18.419 1.00 76.31 215 THR A C 1
ATOM 1707 O O . THR A 1 215 ? -9.776 -7.119 18.107 1.00 76.31 215 THR A O 1
ATOM 1710 N N . PRO A 1 216 ? -8.491 -5.273 17.980 1.00 70.88 216 PRO A N 1
ATOM 1711 C CA . PRO A 1 216 ? -7.576 -5.833 16.982 1.00 70.88 216 PRO A CA 1
ATOM 1712 C C . PRO A 1 216 ? -6.941 -7.175 17.372 1.00 70.88 216 PRO A C 1
ATOM 1714 O O . PRO A 1 216 ? -6.737 -8.018 16.505 1.00 70.88 216 PRO A O 1
ATOM 1717 N N . ASN A 1 217 ? -6.661 -7.393 18.664 1.00 67.44 217 ASN A N 1
ATOM 1718 C CA . ASN A 1 217 ? -6.041 -8.633 19.155 1.00 67.44 217 ASN A CA 1
ATOM 1719 C C . ASN A 1 217 ? -6.998 -9.497 19.994 1.00 67.44 217 ASN A C 1
ATOM 1721 O O . ASN A 1 217 ? -6.552 -10.386 20.717 1.00 67.44 217 ASN A O 1
ATOM 1725 N N . GLY A 1 218 ? -8.306 -9.219 19.951 1.00 72.69 218 GLY A N 1
ATOM 1726 C CA . GLY A 1 218 ? -9.309 -9.964 20.718 1.00 72.69 218 GLY A CA 1
ATOM 1727 C C . GLY A 1 218 ? -9.278 -9.723 22.233 1.00 72.69 218 GLY A C 1
ATOM 1728 O O . GLY A 1 218 ? -9.894 -10.478 22.983 1.00 72.69 218 GLY A O 1
ATOM 1729 N N . GLU A 1 219 ? -8.581 -8.686 22.709 1.00 80.19 219 GLU A N 1
ATOM 1730 C CA . GLU A 1 219 ? -8.630 -8.287 24.118 1.00 80.19 219 GLU A CA 1
ATOM 1731 C C . GLU A 1 219 ? -10.005 -7.716 24.514 1.00 80.19 219 GLU A C 1
ATOM 1733 O O . GLU A 1 219 ? -10.767 -7.235 23.675 1.00 80.19 219 GLU A O 1
ATOM 1738 N N . ALA A 1 220 ? -10.341 -7.728 25.807 1.00 78.31 220 ALA A N 1
ATOM 1739 C CA . ALA A 1 220 ? -11.596 -7.145 26.277 1.00 78.31 220 ALA A CA 1
ATOM 1740 C C . ALA A 1 220 ? -11.653 -5.628 26.001 1.00 78.31 220 ALA A C 1
ATOM 1742 O O . ALA A 1 220 ? -10.660 -4.918 26.182 1.00 78.31 220 ALA A O 1
ATOM 1743 N N . LEU A 1 221 ? -12.827 -5.119 25.604 1.00 77.50 221 LEU A N 1
ATOM 1744 C CA . LEU A 1 221 ? -13.014 -3.718 25.200 1.00 77.50 221 LEU A CA 1
ATOM 1745 C C . LEU A 1 221 ? -12.520 -2.721 26.259 1.00 77.50 221 LEU A C 1
ATOM 1747 O O . LEU A 1 221 ? -11.816 -1.772 25.932 1.00 77.50 221 LEU A O 1
ATOM 1751 N N . ASN A 1 222 ? -12.831 -2.960 27.533 1.00 79.62 222 ASN A N 1
ATOM 1752 C CA . ASN A 1 222 ? -12.396 -2.111 28.644 1.00 79.62 222 ASN A CA 1
ATOM 1753 C C . ASN A 1 222 ? -10.862 -2.063 28.796 1.00 79.62 222 ASN A C 1
ATOM 1755 O O . ASN A 1 222 ? -10.302 -1.003 29.075 1.00 79.62 222 ASN A O 1
ATOM 1759 N N . LEU A 1 223 ? -10.172 -3.188 28.583 1.00 69.75 223 LEU A N 1
ATOM 1760 C CA . LEU A 1 223 ? -8.710 -3.262 28.622 1.00 69.75 223 LEU A CA 1
ATOM 1761 C C . LEU A 1 223 ? -8.090 -2.536 27.427 1.00 69.75 223 LEU A C 1
ATOM 1763 O O . LEU A 1 223 ? -7.126 -1.785 27.590 1.00 69.75 223 LEU A O 1
ATOM 1767 N N . TRP A 1 224 ? -8.676 -2.700 26.240 1.00 84.19 224 TRP A N 1
ATOM 1768 C CA . TRP A 1 224 ? -8.268 -1.961 25.049 1.00 84.19 224 TRP A CA 1
ATOM 1769 C C . TRP A 1 224 ? -8.435 -0.448 25.242 1.00 84.19 224 TRP A C 1
ATOM 1771 O O . TRP A 1 224 ? -7.499 0.311 24.985 1.00 84.19 224 TRP A O 1
ATOM 1781 N N . GLN A 1 225 ? -9.580 -0.006 25.774 1.00 80.19 225 GLN A N 1
ATOM 1782 C CA . GLN A 1 225 ? -9.856 1.403 26.073 1.00 80.19 225 GLN A CA 1
ATOM 1783 C C . GLN A 1 225 ? -8.848 1.970 27.081 1.00 80.19 225 GLN A C 1
ATOM 1785 O O . GLN A 1 225 ? -8.300 3.051 26.857 1.00 80.19 225 GLN A O 1
ATOM 1790 N N . ALA A 1 226 ? -8.543 1.231 28.153 1.00 76.00 226 ALA A N 1
ATOM 1791 C CA . ALA A 1 226 ? -7.539 1.630 29.138 1.00 76.00 226 ALA A CA 1
ATOM 1792 C C . ALA A 1 226 ? -6.137 1.755 28.513 1.00 76.00 226 ALA A C 1
ATOM 1794 O O . ALA A 1 226 ? -5.458 2.767 28.708 1.00 76.00 226 ALA A O 1
ATOM 1795 N N . SER A 1 227 ? -5.730 0.777 27.692 1.00 70.25 227 SER A N 1
ATOM 1796 C CA . SER A 1 227 ? -4.455 0.815 26.963 1.00 70.25 227 SER A CA 1
ATOM 1797 C C . SER A 1 227 ? -4.382 2.011 26.012 1.00 70.25 227 SER A C 1
ATOM 1799 O O . SER A 1 227 ? -3.374 2.720 25.979 1.00 70.25 227 SER A O 1
ATOM 1801 N N . ARG A 1 228 ? -5.458 2.294 25.267 1.00 82.00 228 ARG A N 1
ATOM 1802 C CA . ARG A 1 228 ? -5.540 3.455 24.369 1.00 82.00 228 ARG A CA 1
ATOM 1803 C C . ARG A 1 228 ? -5.469 4.771 25.133 1.00 82.00 228 ARG A C 1
ATOM 1805 O O . ARG A 1 228 ? -4.685 5.634 24.746 1.00 82.00 228 ARG A O 1
ATOM 1812 N N . LYS A 1 229 ? -6.197 4.901 26.247 1.00 81.38 229 LYS A N 1
ATOM 1813 C CA . LYS A 1 229 ? -6.158 6.086 27.117 1.00 81.38 229 LYS A CA 1
ATOM 1814 C C . LYS A 1 229 ? -4.752 6.356 27.646 1.00 81.38 229 LYS A C 1
ATOM 1816 O O . LYS A 1 229 ? -4.306 7.502 27.609 1.00 81.38 229 LYS A O 1
ATOM 1821 N N . GLN A 1 230 ? -4.030 5.316 28.065 1.00 72.69 230 GLN A N 1
ATOM 1822 C CA . GLN A 1 230 ? -2.637 5.438 28.491 1.00 72.69 230 GLN A CA 1
ATOM 1823 C C . GLN A 1 230 ? -1.725 5.841 27.325 1.00 72.69 230 GLN A C 1
ATOM 1825 O O . GLN A 1 230 ? -0.987 6.822 27.439 1.00 72.69 230 GLN A O 1
ATOM 1830 N N . LYS A 1 231 ? -1.796 5.122 26.194 1.00 76.38 231 LYS A N 1
ATOM 1831 C CA . LYS A 1 231 ? -0.965 5.375 25.007 1.00 76.38 231 LYS A CA 1
ATOM 1832 C C . LYS A 1 231 ? -1.131 6.811 24.527 1.00 76.38 231 LYS A C 1
ATOM 1834 O O . LYS A 1 231 ? -0.132 7.514 24.457 1.00 76.38 231 LYS A O 1
ATOM 1839 N N . ILE A 1 232 ? -2.362 7.271 24.301 1.00 78.06 232 ILE A N 1
ATOM 1840 C CA . ILE A 1 232 ? -2.657 8.634 23.834 1.00 78.06 232 ILE A CA 1
ATOM 1841 C C . ILE A 1 232 ? -2.208 9.678 24.867 1.00 78.06 232 ILE A C 1
ATOM 1843 O O . ILE A 1 232 ? -1.481 10.600 24.507 1.00 78.06 232 ILE A O 1
ATOM 1847 N N . SER A 1 233 ? -2.554 9.515 26.152 1.00 77.25 233 SER A N 1
ATOM 1848 C CA . SER A 1 233 ? -2.153 10.456 27.216 1.00 77.25 233 SER A CA 1
ATOM 1849 C C . SER A 1 233 ? -0.637 10.628 27.315 1.00 77.25 233 SER A C 1
ATOM 1851 O O . SER A 1 233 ? -0.168 11.751 27.489 1.00 77.25 233 SER A O 1
ATOM 1853 N N . SER A 1 234 ? 0.113 9.528 27.178 1.00 73.19 234 SER A N 1
ATOM 1854 C CA . SER A 1 234 ? 1.575 9.491 27.318 1.00 73.19 234 SER A CA 1
ATOM 1855 C C . SER A 1 234 ? 2.357 10.085 26.141 1.00 73.19 234 SER A C 1
ATOM 1857 O O . SER A 1 234 ? 3.550 10.355 26.288 1.00 73.19 234 SER A O 1
ATOM 1859 N N . GLN A 1 235 ? 1.725 10.276 24.977 1.00 72.69 235 GLN A N 1
ATOM 1860 C CA . GLN A 1 235 ? 2.364 10.956 23.849 1.00 72.69 235 GLN A CA 1
ATOM 1861 C C . GLN A 1 235 ? 2.402 12.465 24.093 1.00 72.69 235 GLN A C 1
ATOM 1863 O O . GLN A 1 235 ? 1.553 13.007 24.803 1.00 72.69 235 GLN A O 1
ATOM 1868 N N . GLY A 1 236 ? 3.371 13.147 23.485 1.00 76.25 236 GLY A N 1
ATOM 1869 C CA . GLY A 1 236 ? 3.417 14.606 23.458 1.00 76.25 236 GLY A CA 1
ATOM 1870 C C . GLY A 1 236 ? 2.387 15.188 22.490 1.00 76.25 236 GLY A C 1
ATOM 1871 O O . GLY A 1 236 ? 1.212 14.812 22.542 1.00 76.25 236 GLY A O 1
ATOM 1872 N N . LYS A 1 237 ? 2.794 16.103 21.605 1.00 81.50 237 LYS A N 1
ATOM 1873 C CA . LYS A 1 237 ? 1.886 16.600 20.561 1.00 81.50 237 LYS A CA 1
ATOM 1874 C C . LYS A 1 237 ? 1.523 15.444 19.625 1.00 81.50 237 LYS A C 1
ATOM 1876 O O . LYS A 1 237 ? 2.394 14.655 19.277 1.00 81.50 237 LYS A O 1
ATOM 1881 N N . ILE A 1 238 ? 0.250 15.328 19.247 1.00 74.69 238 ILE A N 1
ATOM 1882 C CA . ILE A 1 238 ? -0.220 14.348 18.261 1.00 74.69 238 ILE A CA 1
ATOM 1883 C C . ILE A 1 238 ? -0.804 15.109 17.073 1.00 74.69 238 ILE A C 1
ATOM 1885 O O . ILE A 1 238 ? -1.543 16.075 17.251 1.00 74.69 238 ILE A O 1
ATOM 1889 N N . LEU A 1 239 ? -0.480 14.662 15.866 1.00 71.38 239 LEU A N 1
ATOM 1890 C CA . LEU A 1 239 ? -1.139 15.063 14.634 1.00 71.38 239 LEU A CA 1
ATOM 1891 C C . LEU A 1 239 ? -1.561 13.803 13.881 1.00 71.38 239 LEU A C 1
ATOM 1893 O O . LEU A 1 239 ? -0.748 12.906 13.667 1.00 71.38 239 LEU A O 1
ATOM 1897 N N . VAL A 1 240 ? -2.833 13.739 13.511 1.00 78.94 240 VAL A N 1
ATOM 1898 C CA . VAL A 1 240 ? -3.408 12.671 12.697 1.00 78.94 240 VAL A CA 1
ATOM 1899 C C . VAL A 1 240 ? -4.091 13.315 11.507 1.00 78.94 240 VAL A C 1
ATOM 1901 O O . VAL A 1 240 ? -5.146 13.933 11.646 1.00 78.94 240 VAL A O 1
ATOM 1904 N N . GLU A 1 241 ? -3.486 13.161 10.339 1.00 76.06 241 GLU A N 1
ATOM 1905 C CA . GLU A 1 241 ? -4.072 13.585 9.072 1.00 76.06 241 GLU A CA 1
ATOM 1906 C C . GLU A 1 241 ? -4.642 12.369 8.354 1.00 76.06 241 GLU A C 1
ATOM 1908 O O . GLU A 1 241 ? -4.070 11.277 8.406 1.00 76.06 241 GLU A O 1
ATOM 1913 N N . ILE A 1 242 ? -5.789 12.553 7.703 1.00 79.19 242 ILE A N 1
ATOM 1914 C CA . ILE A 1 242 ? -6.419 11.513 6.896 1.00 79.19 242 ILE A CA 1
ATOM 1915 C C . ILE A 1 242 ? -6.637 12.025 5.476 1.00 79.19 242 ILE A C 1
ATOM 1917 O O . ILE A 1 242 ? -7.119 13.138 5.276 1.00 79.19 242 ILE A O 1
ATOM 1921 N N . GLU A 1 243 ? -6.275 11.210 4.495 1.00 72.31 243 GLU A N 1
ATOM 1922 C CA . GLU A 1 243 ? -6.357 11.534 3.071 1.00 72.31 243 GLU A CA 1
ATOM 1923 C C . GLU A 1 243 ? -6.907 10.343 2.277 1.00 72.31 243 GLU A C 1
ATOM 1925 O O . GLU A 1 243 ? -7.074 9.243 2.810 1.00 72.31 243 GLU A O 1
ATOM 1930 N N . ASP A 1 244 ? -7.227 10.567 1.001 1.00 82.31 244 ASP A N 1
ATOM 1931 C CA . ASP A 1 244 ? -7.771 9.544 0.099 1.00 82.31 244 ASP A CA 1
ATOM 1932 C C . ASP A 1 244 ? -8.999 8.809 0.673 1.00 82.31 244 ASP A C 1
ATOM 1934 O O . ASP A 1 244 ? -9.156 7.594 0.521 1.00 82.31 244 ASP A O 1
ATOM 1938 N N . ILE A 1 245 ? -9.880 9.549 1.361 1.00 82.88 245 ILE A N 1
ATOM 1939 C CA . ILE A 1 245 ? -11.042 8.969 2.039 1.00 82.88 245 ILE A CA 1
ATOM 1940 C C . ILE A 1 245 ? -12.010 8.385 1.009 1.00 82.88 245 ILE A C 1
ATOM 1942 O O . ILE A 1 245 ? -12.566 9.090 0.167 1.00 82.88 245 ILE A O 1
ATOM 1946 N N . LYS A 1 246 ? -12.268 7.086 1.133 1.00 85.62 246 LYS A N 1
ATOM 1947 C CA . LYS A 1 246 ? -13.239 6.339 0.346 1.00 85.62 246 LYS A CA 1
ATOM 1948 C C . LYS A 1 246 ? -14.309 5.753 1.252 1.00 85.62 246 LYS A C 1
ATOM 1950 O O . LYS A 1 246 ? -14.027 4.939 2.130 1.00 85.62 246 LYS A O 1
ATOM 1955 N N . VAL A 1 247 ? -15.555 6.126 0.990 1.00 85.56 247 VAL A N 1
ATOM 1956 C CA . VAL A 1 247 ? -16.726 5.583 1.679 1.00 85.56 247 VAL A CA 1
ATOM 1957 C C . VAL A 1 247 ? -17.366 4.493 0.822 1.00 85.56 247 VAL A C 1
ATOM 1959 O O . VAL A 1 247 ? -17.422 4.572 -0.404 1.00 85.56 247 VAL A O 1
ATOM 1962 N N . THR A 1 248 ? -17.810 3.413 1.454 1.00 85.75 248 THR A N 1
ATOM 1963 C CA . THR A 1 248 ? -18.568 2.343 0.802 1.00 85.75 248 THR A CA 1
ATOM 1964 C C . THR A 1 248 ? -19.677 1.871 1.730 1.00 85.75 248 THR A C 1
ATOM 1966 O O . THR A 1 248 ? -19.434 1.153 2.701 1.00 85.75 248 THR A O 1
ATOM 1969 N N . MET A 1 249 ? -20.912 2.261 1.422 1.00 86.62 249 MET A N 1
ATOM 1970 C CA . MET A 1 249 ? -22.098 1.789 2.135 1.00 86.62 249 MET A CA 1
ATOM 1971 C C . MET A 1 249 ? -22.283 0.282 1.917 1.00 86.62 249 MET A C 1
ATOM 1973 O O . MET A 1 249 ? -22.290 -0.193 0.782 1.00 86.62 249 MET A O 1
ATOM 1977 N N . LYS A 1 250 ? -22.446 -0.480 3.002 1.00 80.94 250 LYS A N 1
ATOM 1978 C CA . LYS A 1 250 ? -22.837 -1.900 2.960 1.00 80.94 250 LYS A CA 1
ATOM 1979 C C . LYS A 1 250 ? -24.358 -2.042 3.055 1.00 80.94 250 LYS A C 1
ATOM 1981 O O . LYS A 1 250 ? -24.936 -2.891 2.389 1.00 80.94 250 LYS A O 1
ATOM 1986 N N . ASN A 1 251 ? -24.998 -1.203 3.866 1.00 84.38 251 ASN A N 1
ATOM 1987 C CA . ASN A 1 251 ? -26.444 -0.981 3.927 1.00 84.38 251 ASN A CA 1
ATOM 1988 C C . ASN A 1 251 ? -26.714 0.348 4.659 1.00 84.38 251 ASN A C 1
ATOM 1990 O O . ASN A 1 251 ? -25.776 1.061 4.998 1.00 84.38 251 ASN A O 1
ATOM 1994 N N . GLU A 1 252 ? -27.975 0.696 4.924 1.00 84.19 252 GLU A N 1
ATOM 1995 C CA . GLU A 1 252 ? -28.336 1.987 5.534 1.00 84.19 252 GLU A CA 1
ATOM 1996 C C . GLU A 1 252 ? -27.675 2.273 6.889 1.00 84.19 252 GLU A C 1
ATOM 1998 O O . GLU A 1 252 ? -27.430 3.438 7.197 1.00 84.19 252 GLU A O 1
ATOM 2003 N N . ASN A 1 253 ? -27.346 1.227 7.653 1.00 91.19 253 ASN A N 1
ATOM 2004 C CA . ASN A 1 253 ? -26.793 1.318 9.002 1.00 91.19 253 ASN A CA 1
ATOM 2005 C C . ASN A 1 253 ? -25.376 0.741 9.106 1.00 91.19 253 ASN A C 1
ATOM 2007 O O . ASN A 1 253 ? -24.887 0.537 10.214 1.00 91.19 253 ASN A O 1
ATOM 2011 N N . LEU A 1 254 ? -24.711 0.443 7.990 1.00 91.75 254 LEU A N 1
ATOM 2012 C CA . LEU A 1 254 ? -23.373 -0.142 7.985 1.00 91.75 254 LEU A CA 1
ATOM 2013 C C . LEU A 1 254 ? -22.584 0.382 6.789 1.00 91.75 254 LEU A C 1
ATOM 2015 O O . LEU A 1 254 ? -23.020 0.252 5.644 1.00 91.75 254 LEU A O 1
ATOM 2019 N N . ALA A 1 255 ? -21.401 0.923 7.041 1.00 92.12 255 ALA A N 1
ATOM 2020 C CA . ALA A 1 255 ? -20.523 1.465 6.017 1.00 92.12 255 ALA A CA 1
ATOM 2021 C C . ALA A 1 255 ? -19.068 1.100 6.297 1.00 92.12 255 ALA A C 1
ATOM 2023 O O . ALA A 1 255 ? -18.687 0.802 7.428 1.00 92.12 255 ALA A O 1
ATOM 2024 N N . ARG A 1 256 ? -18.244 1.140 5.255 1.00 93.12 256 ARG A N 1
ATOM 2025 C CA . ARG A 1 256 ? -16.792 1.097 5.377 1.00 93.12 256 ARG A CA 1
ATOM 2026 C C . ARG A 1 256 ? -16.209 2.445 4.987 1.00 93.12 256 ARG A C 1
ATOM 2028 O O . ARG A 1 256 ? -16.593 2.994 3.958 1.00 93.12 256 ARG A O 1
ATOM 2035 N N . ILE A 1 257 ? -15.280 2.940 5.794 1.00 93.81 257 ILE A N 1
ATOM 2036 C CA . ILE A 1 257 ? -14.486 4.133 5.513 1.00 93.81 257 ILE A CA 1
ATOM 2037 C C . ILE A 1 257 ? -13.035 3.681 5.395 1.00 93.81 257 ILE A C 1
ATOM 2039 O O . ILE A 1 257 ? -12.490 3.109 6.336 1.00 93.81 257 ILE A O 1
ATOM 2043 N N . GLN A 1 258 ? -12.433 3.902 4.236 1.00 90.25 258 GLN A N 1
ATOM 2044 C CA . GLN A 1 258 ? -11.028 3.612 3.981 1.00 90.25 258 GLN A CA 1
ATOM 2045 C C . GLN A 1 258 ? -10.295 4.930 3.784 1.00 90.25 258 GLN A C 1
ATOM 2047 O O . GLN A 1 258 ? -10.832 5.816 3.127 1.00 90.25 258 GLN A O 1
ATOM 2052 N N . PHE A 1 259 ? -9.109 5.084 4.348 1.00 88.06 259 PHE A N 1
ATOM 2053 C CA . PHE A 1 259 ? -8.304 6.292 4.175 1.00 88.06 259 PHE A CA 1
ATOM 2054 C C . PHE A 1 259 ? -6.838 5.993 4.450 1.00 88.06 259 PHE A C 1
ATOM 2056 O O . PHE A 1 259 ? -6.507 5.042 5.161 1.00 88.06 259 PHE A O 1
ATOM 2063 N N . LYS A 1 260 ? -5.957 6.829 3.915 1.00 81.88 260 LYS A N 1
ATOM 2064 C CA . LYS A 1 260 ? -4.571 6.905 4.369 1.00 81.88 260 LYS A CA 1
ATOM 2065 C C . LYS A 1 260 ? -4.520 7.765 5.618 1.00 81.88 260 LYS A C 1
ATOM 2067 O O . LYS A 1 260 ? -5.133 8.825 5.662 1.00 81.88 260 LYS A O 1
ATOM 2072 N N . GLN A 1 261 ? -3.802 7.303 6.624 1.00 87.44 261 GLN A N 1
ATOM 2073 C CA . GLN A 1 261 ? -3.546 7.998 7.871 1.00 87.44 261 GLN A CA 1
ATOM 2074 C C . GLN A 1 261 ? -2.065 8.347 7.937 1.00 87.44 261 GLN A C 1
ATOM 2076 O O . GLN A 1 261 ? -1.226 7.452 7.863 1.00 87.44 261 GLN A O 1
ATOM 2081 N N . LYS A 1 262 ? -1.768 9.620 8.180 1.00 83.44 262 LYS A N 1
ATOM 2082 C CA . LYS A 1 262 ? -0.441 10.101 8.560 1.00 83.44 262 LYS A CA 1
ATOM 2083 C C . LYS A 1 262 ? -0.475 10.457 10.035 1.00 83.44 262 LYS A C 1
ATOM 2085 O O . LYS A 1 262 ? -1.159 11.396 10.444 1.00 83.44 262 LYS A O 1
ATOM 2090 N N . TYR A 1 263 ? 0.204 9.664 10.849 1.00 80.94 263 TYR A N 1
ATOM 2091 C CA . TYR A 1 263 ? 0.337 9.892 12.279 1.00 80.94 263 TYR A CA 1
ATOM 2092 C C . TYR A 1 263 ? 1.696 10.513 12.572 1.00 80.94 263 TYR A C 1
ATOM 2094 O O . TYR A 1 263 ? 2.722 10.018 12.115 1.00 80.94 263 TYR A O 1
ATOM 2102 N N . SER A 1 264 ? 1.719 11.547 13.405 1.00 66.75 264 SER A N 1
ATOM 2103 C CA . SER A 1 264 ? 2.949 12.091 13.961 1.00 66.75 264 SER A CA 1
ATOM 2104 C C . SER A 1 264 ? 2.788 12.390 15.444 1.00 66.75 264 SER A C 1
ATOM 2106 O O . SER A 1 264 ? 1.811 13.002 15.875 1.00 66.75 264 SER A O 1
ATOM 2108 N N . SER A 1 265 ? 3.799 12.023 16.219 1.00 75.69 265 SER A N 1
ATOM 2109 C CA . SER A 1 265 ? 4.046 12.509 17.569 1.00 75.69 265 SER A CA 1
ATOM 2110 C C . SER A 1 265 ? 5.487 12.980 17.720 1.00 75.69 265 SER A C 1
ATOM 2112 O O . SER A 1 265 ? 6.292 12.843 16.801 1.00 75.69 265 SER A O 1
ATOM 2114 N N . ASP A 1 266 ? 5.842 13.482 18.901 1.00 70.75 266 ASP A N 1
ATOM 2115 C CA . ASP A 1 266 ? 7.221 13.877 19.219 1.00 70.75 266 ASP A CA 1
ATOM 2116 C C . ASP A 1 266 ? 8.243 12.727 19.068 1.00 70.75 266 ASP A C 1
ATOM 2118 O O . ASP A 1 266 ? 9.447 12.972 19.023 1.00 70.75 266 ASP A O 1
ATOM 2122 N N . LYS A 1 267 ? 7.785 11.465 19.041 1.00 67.38 267 LYS A N 1
ATOM 2123 C CA . LYS A 1 267 ? 8.645 10.268 19.058 1.00 67.38 267 LYS A CA 1
ATOM 2124 C C . LYS A 1 267 ? 8.447 9.330 17.869 1.00 67.38 267 LYS A C 1
ATOM 2126 O O . LYS A 1 267 ? 9.287 8.455 17.670 1.00 67.38 267 LYS A O 1
ATOM 2131 N N . LEU A 1 268 ? 7.347 9.454 17.130 1.00 63.00 268 LEU A N 1
ATOM 2132 C CA . LEU A 1 268 ? 6.954 8.492 16.102 1.00 63.00 268 LEU A CA 1
ATOM 2133 C C . LEU A 1 268 ? 6.240 9.198 14.954 1.00 63.00 268 LEU A C 1
ATOM 2135 O O . LEU A 1 268 ? 5.323 9.978 15.189 1.00 63.00 268 LEU A O 1
ATOM 2139 N N . THR A 1 269 ? 6.608 8.850 13.728 1.00 65.88 269 THR A N 1
ATOM 2140 C CA . THR A 1 269 ? 5.833 9.164 12.527 1.00 65.88 269 THR A CA 1
ATOM 2141 C C . THR A 1 269 ? 5.496 7.851 11.837 1.00 65.88 269 THR A C 1
ATOM 2143 O O . THR A 1 269 ? 6.365 6.988 11.715 1.00 65.88 269 THR A O 1
ATOM 2146 N N . GLU A 1 270 ? 4.241 7.680 11.444 1.00 67.44 270 GLU A N 1
ATOM 2147 C CA . GLU A 1 270 ? 3.729 6.435 10.878 1.00 67.44 270 GLU A CA 1
ATOM 2148 C C . GLU A 1 270 ? 2.654 6.732 9.834 1.00 67.44 270 GLU A C 1
ATOM 2150 O O . GLU A 1 270 ? 1.625 7.339 10.143 1.00 67.44 270 GLU A O 1
ATOM 2155 N N . ASP A 1 271 ? 2.878 6.235 8.621 1.00 74.12 271 ASP A N 1
ATOM 2156 C CA . ASP A 1 271 ? 1.903 6.268 7.540 1.00 74.12 271 ASP A CA 1
ATOM 2157 C C . ASP A 1 271 ? 1.263 4.887 7.411 1.00 74.12 271 ASP A C 1
ATOM 2159 O O . ASP A 1 271 ? 1.948 3.866 7.341 1.00 74.12 271 ASP A O 1
ATOM 2163 N N . SER A 1 272 ? -0.064 4.841 7.393 1.00 68.50 272 SER A N 1
ATOM 2164 C CA . SER A 1 272 ? -0.810 3.585 7.320 1.00 68.50 272 SER A CA 1
ATOM 2165 C C . SER A 1 272 ? -2.072 3.737 6.489 1.00 68.50 272 SER A C 1
ATOM 2167 O O . SER A 1 272 ? -2.662 4.812 6.425 1.00 68.50 272 SER A O 1
ATOM 2169 N N . ASN A 1 273 ? -2.515 2.651 5.864 1.00 81.56 273 ASN A N 1
ATOM 2170 C CA . ASN A 1 273 ? -3.887 2.579 5.382 1.00 81.56 273 ASN A CA 1
ATOM 2171 C C . ASN A 1 273 ? -4.772 2.142 6.548 1.00 81.56 273 ASN A C 1
ATOM 2173 O O . ASN A 1 273 ? -4.352 1.375 7.412 1.00 81.56 273 ASN A O 1
ATOM 2177 N N . LYS A 1 274 ? -5.977 2.693 6.615 1.00 83.62 274 LYS A N 1
ATOM 2178 C CA . LYS A 1 274 ? -6.946 2.397 7.662 1.00 83.62 274 LYS A CA 1
ATOM 2179 C C . LYS A 1 274 ? -8.268 2.020 7.042 1.00 83.62 274 LYS A C 1
ATOM 2181 O O . LYS A 1 274 ? -8.729 2.646 6.090 1.00 83.62 274 LYS A O 1
ATOM 2186 N N . ASN A 1 275 ? -8.893 1.018 7.643 1.00 90.69 275 ASN A N 1
ATOM 2187 C CA . ASN A 1 275 ? -10.202 0.519 7.274 1.00 90.69 275 ASN A CA 1
ATOM 2188 C C . ASN A 1 275 ? -11.093 0.522 8.519 1.00 90.69 275 ASN A C 1
ATOM 2190 O O . ASN A 1 275 ? -10.892 -0.261 9.447 1.00 90.69 275 ASN A O 1
ATOM 2194 N N . LEU A 1 276 ? -12.098 1.397 8.534 1.00 95.25 276 LEU A N 1
ATOM 2195 C CA . LEU A 1 276 ? -13.109 1.449 9.584 1.00 95.25 276 LEU A CA 1
ATOM 2196 C C . LEU A 1 276 ? -14.401 0.822 9.074 1.00 95.25 276 LEU A C 1
ATOM 2198 O O . LEU A 1 276 ? -15.016 1.339 8.140 1.00 95.25 276 LEU A O 1
ATOM 2202 N N . LEU A 1 277 ? -14.843 -0.268 9.699 1.00 94.75 277 LEU A N 1
ATOM 2203 C CA . LEU A 1 277 ? -16.230 -0.707 9.581 1.00 94.75 277 LEU A CA 1
ATOM 2204 C C . LEU A 1 277 ? -17.042 0.052 10.625 1.00 94.75 277 LEU A C 1
ATOM 2206 O O . LEU A 1 277 ? -16.818 -0.108 11.826 1.00 94.75 277 LEU A O 1
ATOM 2210 N N . VAL A 1 278 ? -17.979 0.875 10.172 1.00 97.00 278 VAL A N 1
ATOM 2211 C CA . VAL A 1 278 ? -18.810 1.705 11.040 1.00 97.00 278 VAL A CA 1
ATOM 2212 C C . VAL A 1 278 ? -20.267 1.292 10.939 1.00 97.00 278 VAL A C 1
ATOM 2214 O O . VAL A 1 278 ? -20.768 1.011 9.851 1.00 97.00 278 VAL A O 1
ATOM 2217 N N . LYS A 1 279 ? -20.956 1.276 12.078 1.00 95.88 279 LYS A N 1
ATOM 2218 C CA . LYS A 1 279 ? -22.377 0.952 12.179 1.00 95.88 279 LYS A CA 1
ATOM 2219 C C . LYS A 1 279 ? -23.170 2.110 12.774 1.00 95.88 279 LYS A C 1
ATOM 2221 O O . LYS A 1 279 ? -22.660 2.833 13.629 1.00 95.88 279 LYS A O 1
ATOM 2226 N N . LYS A 1 280 ? -24.414 2.281 12.332 1.00 95.00 280 LYS A N 1
ATOM 2227 C CA . LYS A 1 280 ? -25.330 3.313 12.819 1.00 95.00 280 LYS A CA 1
ATOM 2228 C C . LYS A 1 280 ? -26.218 2.729 13.918 1.00 95.00 280 LYS A C 1
ATOM 2230 O O . LYS A 1 280 ? -26.905 1.737 13.691 1.00 95.00 280 LYS A O 1
ATOM 2235 N N . ILE A 1 281 ? -26.184 3.333 15.102 1.00 92.69 281 ILE A N 1
ATOM 2236 C CA . ILE A 1 281 ? -27.011 2.991 16.268 1.00 92.69 281 ILE A CA 1
ATOM 2237 C C . ILE A 1 281 ? -27.708 4.279 16.700 1.00 92.69 281 ILE A C 1
ATOM 2239 O O . ILE A 1 281 ? -27.038 5.293 16.889 1.00 92.69 281 ILE A O 1
ATOM 2243 N N . ASP A 1 282 ? -29.037 4.265 16.797 1.00 90.69 282 ASP A N 1
ATOM 2244 C CA . ASP A 1 282 ? -29.844 5.424 17.214 1.00 90.69 282 ASP A CA 1
ATOM 2245 C C . ASP A 1 282 ? -29.488 6.724 16.468 1.00 90.69 282 ASP A C 1
ATOM 2247 O O . ASP A 1 282 ? -29.368 7.808 17.039 1.00 90.69 282 ASP A O 1
ATOM 2251 N N . GLY A 1 283 ? -29.261 6.604 15.157 1.00 87.81 283 GLY A N 1
ATOM 2252 C CA . GLY A 1 283 ? -28.930 7.735 14.292 1.00 87.81 283 GLY A CA 1
ATOM 2253 C C . GLY A 1 283 ? -27.479 8.223 14.368 1.00 87.81 283 GLY A C 1
ATOM 2254 O O . GLY A 1 283 ? -27.148 9.167 13.657 1.00 87.81 283 GLY A O 1
ATOM 2255 N N . LYS A 1 284 ? -26.599 7.586 15.151 1.00 92.38 284 LYS A N 1
ATOM 2256 C CA . LYS A 1 284 ? -25.174 7.944 15.276 1.00 92.38 284 LYS A CA 1
ATOM 2257 C C . LYS A 1 284 ? -24.264 6.825 14.778 1.00 92.38 284 LYS A C 1
ATOM 2259 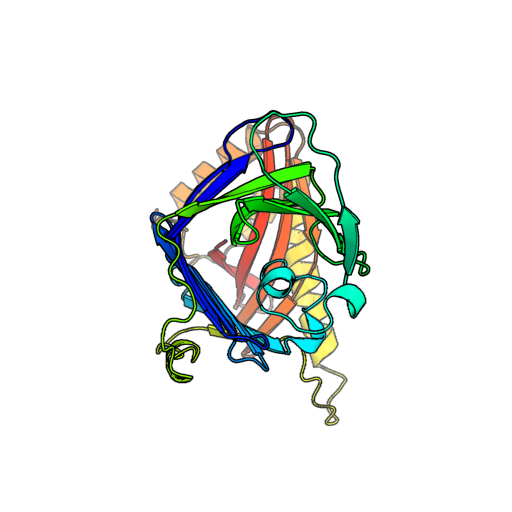O O . LYS A 1 284 ? -24.546 5.650 14.993 1.00 92.38 284 LYS A O 1
ATOM 2264 N N . TRP A 1 285 ? -23.171 7.189 14.113 1.00 95.06 285 TRP A N 1
ATOM 2265 C CA . TRP A 1 285 ? -22.163 6.242 13.633 1.00 95.06 285 TRP A CA 1
ATOM 2266 C C . TRP A 1 285 ? -21.158 5.881 14.729 1.00 95.06 285 TRP A C 1
ATOM 2268 O O . TRP A 1 285 ? -20.733 6.746 15.492 1.00 95.06 285 TRP A O 1
ATOM 2278 N N . PHE A 1 286 ? -20.757 4.612 14.765 1.00 97.69 286 PHE A N 1
ATOM 2279 C CA . PHE A 1 286 ? -19.750 4.073 15.676 1.00 97.69 286 PHE A CA 1
ATOM 2280 C C . PHE A 1 286 ? -18.840 3.082 14.947 1.00 97.69 286 PHE A C 1
ATOM 2282 O O . PHE A 1 286 ? -19.307 2.322 14.102 1.00 97.69 286 PHE A O 1
ATOM 2289 N N . ILE A 1 287 ? -17.556 3.045 15.296 1.00 97.75 287 ILE A N 1
ATOM 2290 C CA . ILE A 1 287 ? -16.580 2.072 14.797 1.00 97.75 287 ILE A CA 1
ATOM 2291 C C . ILE A 1 287 ? -16.878 0.713 15.430 1.00 97.75 287 ILE A C 1
ATOM 2293 O O . ILE A 1 287 ? -16.826 0.559 16.650 1.00 97.75 287 ILE A O 1
ATOM 2297 N N . GLN A 1 288 ? -17.181 -0.272 14.591 1.00 96.00 288 GLN A N 1
ATOM 2298 C CA . GLN A 1 288 ? -17.369 -1.669 14.977 1.00 96.00 288 GLN A CA 1
ATOM 2299 C C . GLN A 1 288 ? -16.086 -2.489 14.784 1.00 96.00 288 GLN A C 1
ATOM 2301 O O . GLN A 1 288 ? -15.849 -3.438 15.526 1.00 96.00 288 GLN A O 1
ATOM 2306 N N . GLU A 1 289 ? -15.251 -2.123 13.811 1.00 91.62 289 GLU A N 1
ATOM 2307 C CA . GLU A 1 289 ? -13.989 -2.801 13.506 1.00 91.62 289 GLU A CA 1
ATOM 2308 C C . GLU A 1 289 ? -12.994 -1.788 12.927 1.00 91.62 289 GLU A C 1
ATOM 2310 O O . GLU A 1 289 ? -13.376 -0.943 12.113 1.00 91.62 289 GLU A O 1
ATOM 2315 N N . GLU A 1 290 ? -11.734 -1.866 13.352 1.00 90.31 290 GLU A N 1
ATOM 2316 C CA . GLU A 1 290 ? -10.627 -1.058 12.835 1.00 90.31 290 GLU A CA 1
ATOM 2317 C C . GLU A 1 290 ? -9.501 -2.000 12.414 1.00 90.31 290 GLU A C 1
ATOM 2319 O O . GLU A 1 290 ? -8.936 -2.704 13.253 1.00 90.31 290 GLU A O 1
ATOM 2324 N N . THR A 1 291 ? -9.154 -1.985 11.129 1.00 82.62 291 THR A N 1
ATOM 2325 C CA . THR A 1 291 ? -7.999 -2.715 10.598 1.00 82.62 291 THR A CA 1
ATOM 2326 C C . THR A 1 291 ? -7.059 -1.770 9.859 1.00 82.62 291 THR A C 1
ATOM 2328 O O . THR A 1 291 ? -7.426 -0.638 9.517 1.00 82.62 291 THR A O 1
ATOM 2331 N N . LEU A 1 292 ? -5.826 -2.234 9.660 1.00 71.62 292 LEU A N 1
ATOM 2332 C CA . LEU A 1 292 ? -4.892 -1.635 8.707 1.00 71.62 292 LEU A CA 1
ATOM 2333 C C . LEU A 1 292 ? -5.264 -2.035 7.266 1.00 71.62 292 LEU A C 1
ATOM 2335 O O . LEU A 1 292 ? -6.181 -2.885 7.123 1.00 71.62 292 LEU A O 1
#

Sequence (292 aa):
EFSQVVLDKKGLKLQDVEGVMLFKRPNKFRWDYLKPYQNQIISDGDRLYMYDQDLRQVSINPIAKVAGSTPLLIVAGKNIEKYFTLKNLDDDSNQNIKWVEAVPKEESAGFSKVILGLTENKLSVMKIVDAFEHITTISFKNAKYNVNLMDNDFLFKLPSGVDVVQAGTISNNASSTKANDKDAELIAFATGWANAWSTKDIDVYLSKYAADFKTPNGEALNLWQASRKQKISSQGKILVEIEDIKVTMKNENLARIQFKQKYSSDKLTEDSNKNLLVKKIDGKWFIQEETL